Protein AF-A0A7C3YHZ4-F1 (afdb_monomer)

Structure (mmCIF, N/CA/C/O backbone):
data_AF-A0A7C3YHZ4-F1
#
_entry.id   AF-A0A7C3YHZ4-F1
#
loop_
_atom_site.group_PDB
_atom_site.id
_atom_site.type_symbol
_atom_site.label_atom_id
_atom_site.label_alt_id
_atom_site.label_comp_id
_atom_site.label_asym_id
_atom_site.label_entity_id
_atom_site.label_seq_id
_atom_site.pdbx_PDB_ins_code
_atom_site.Cartn_x
_atom_site.Cartn_y
_atom_site.Cartn_z
_atom_site.occupancy
_atom_site.B_iso_or_equiv
_atom_site.auth_seq_id
_atom_site.auth_comp_id
_atom_site.auth_asym_id
_atom_site.auth_atom_id
_atom_site.pdbx_PDB_model_num
ATOM 1 N N . MET A 1 1 ? -31.034 -7.111 38.076 1.00 88.62 1 MET A N 1
ATOM 2 C CA . MET A 1 1 ? -30.446 -5.795 38.403 1.00 88.62 1 MET A CA 1
ATOM 3 C C . MET A 1 1 ? -29.881 -5.158 37.143 1.00 88.62 1 MET A C 1
ATOM 5 O O . MET A 1 1 ? -29.410 -5.884 36.268 1.00 88.62 1 MET A O 1
ATOM 9 N N . ASP A 1 2 ? -29.900 -3.829 37.055 1.00 92.31 2 ASP A N 1
ATOM 10 C CA . ASP A 1 2 ? -29.211 -3.090 35.995 1.00 92.31 2 ASP A CA 1
ATOM 11 C C . ASP A 1 2 ? -27.701 -3.034 36.286 1.00 92.31 2 ASP A C 1
ATOM 13 O O . ASP A 1 2 ? -27.277 -2.608 37.362 1.00 92.31 2 ASP A O 1
ATOM 17 N N . LEU A 1 3 ? -26.885 -3.497 35.335 1.00 95.12 3 LEU A N 1
ATOM 18 C CA . LEU A 1 3 ? -25.426 -3.568 35.463 1.00 95.12 3 LEU A CA 1
ATOM 19 C C . LEU A 1 3 ? -24.731 -2.795 34.347 1.00 95.12 3 LEU A C 1
ATOM 21 O O . LEU A 1 3 ? -25.238 -2.689 33.231 1.00 95.12 3 LEU A O 1
ATOM 25 N N . PHE A 1 4 ? -23.534 -2.294 34.636 1.00 95.56 4 PHE A N 1
ATOM 26 C CA . PHE A 1 4 ? -22.760 -1.459 33.722 1.00 95.56 4 PHE A CA 1
ATOM 27 C C . PHE A 1 4 ? -21.397 -2.098 33.477 1.00 95.56 4 PHE A C 1
ATOM 29 O O . PHE A 1 4 ? -20.600 -2.231 34.403 1.00 95.56 4 PHE A O 1
ATOM 36 N N . LEU A 1 5 ? -21.107 -2.480 32.233 1.00 95.44 5 LEU A N 1
ATOM 37 C CA . LEU A 1 5 ? -19.844 -3.125 31.876 1.00 95.44 5 LEU A CA 1
ATOM 38 C C . LEU A 1 5 ? -18.926 -2.150 31.141 1.00 95.44 5 LEU A C 1
ATOM 40 O O . LEU A 1 5 ? -19.322 -1.512 30.163 1.00 95.44 5 LEU A O 1
ATOM 44 N N . SER A 1 6 ? -17.679 -2.060 31.603 1.00 94.06 6 SER A N 1
ATOM 45 C CA . SER A 1 6 ? -16.640 -1.237 30.985 1.00 94.06 6 SER A CA 1
ATOM 46 C C . SER A 1 6 ? -15.325 -2.000 30.856 1.00 94.06 6 SER A C 1
ATOM 48 O O . SER A 1 6 ? -15.029 -2.931 31.607 1.00 94.06 6 SER A O 1
ATOM 50 N N . ILE A 1 7 ? -14.529 -1.601 29.867 1.00 93.94 7 ILE A N 1
ATOM 51 C CA . ILE A 1 7 ? -13.228 -2.192 29.570 1.00 93.94 7 ILE A CA 1
ATOM 52 C C . ILE A 1 7 ? -12.143 -1.205 29.981 1.00 93.94 7 ILE A C 1
ATOM 54 O O . ILE A 1 7 ? -12.114 -0.046 29.557 1.00 93.94 7 ILE A O 1
ATOM 58 N N . THR A 1 8 ? -11.196 -1.686 30.772 1.00 93.69 8 THR A N 1
ATOM 59 C CA . THR A 1 8 ? -10.003 -0.948 31.177 1.00 93.69 8 THR A CA 1
ATOM 60 C C . THR A 1 8 ? -8.754 -1.614 30.598 1.00 93.69 8 THR A C 1
ATOM 62 O O . THR A 1 8 ? -8.800 -2.785 30.225 1.00 93.69 8 THR A O 1
ATOM 65 N N . PRO A 1 9 ? -7.608 -0.914 30.532 1.00 93.31 9 PRO A N 1
ATOM 66 C CA . PRO A 1 9 ? -6.377 -1.523 30.039 1.00 93.31 9 PRO A CA 1
ATOM 67 C C . PRO A 1 9 ? -5.898 -2.751 30.826 1.00 93.31 9 PRO A C 1
ATOM 69 O O . PRO A 1 9 ? -5.144 -3.543 30.283 1.00 93.31 9 PRO A O 1
ATOM 72 N N . VAL A 1 10 ? -6.323 -2.905 32.083 1.00 94.69 10 VAL A N 1
ATOM 73 C CA . VAL A 1 10 ? -5.884 -3.981 32.991 1.00 94.69 10 VAL A CA 1
ATOM 74 C C . VAL A 1 10 ? -6.938 -5.076 33.189 1.00 94.69 10 VAL A C 1
ATOM 76 O O . VAL A 1 10 ? -6.718 -6.020 33.944 1.00 94.69 10 VAL A O 1
ATOM 79 N N . GLY A 1 11 ? -8.098 -4.957 32.541 1.00 94.94 11 GLY A N 1
ATOM 80 C CA . GLY A 1 11 ? -9.198 -5.902 32.695 1.00 94.94 11 GLY A CA 1
ATOM 81 C C . GLY A 1 11 ? -10.565 -5.283 32.442 1.00 94.94 11 GLY A C 1
ATOM 82 O O . GLY A 1 11 ? -10.698 -4.123 32.050 1.00 94.94 11 GLY A O 1
ATOM 83 N N . ILE A 1 12 ? -11.599 -6.064 32.705 1.00 95.69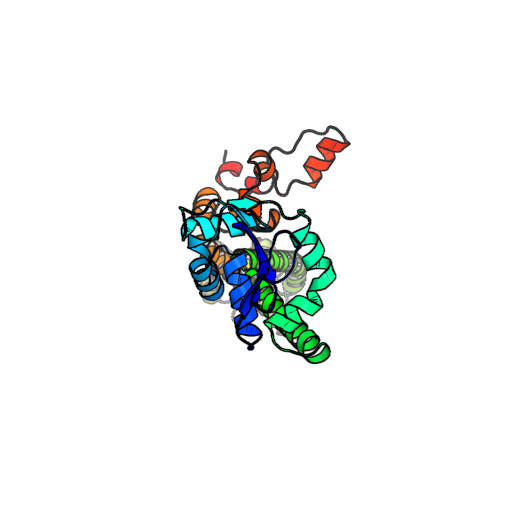 12 ILE A N 1
ATOM 84 C CA . ILE A 1 12 ? -13.002 -5.733 32.466 1.00 95.69 12 ILE A CA 1
ATOM 85 C C . ILE A 1 12 ? -13.681 -5.582 33.820 1.00 95.69 12 ILE A C 1
ATOM 87 O O . ILE A 1 12 ? -13.469 -6.408 34.706 1.00 95.69 12 ILE A O 1
ATOM 91 N N . CYS A 1 13 ? -14.487 -4.540 33.992 1.00 95.19 13 CYS A N 1
ATOM 92 C CA . CYS A 1 13 ? -15.215 -4.292 35.229 1.00 95.19 13 CYS A CA 1
ATOM 93 C C . CYS A 1 13 ? -16.726 -4.284 35.021 1.00 95.19 13 CYS A C 1
ATOM 95 O O . CYS A 1 13 ? -17.230 -3.846 33.985 1.00 95.19 13 CYS A O 1
ATOM 97 N N . MET A 1 14 ? -17.425 -4.750 36.054 1.00 95.75 14 MET A N 1
ATOM 98 C CA . MET A 1 14 ? -18.868 -4.672 36.215 1.00 95.75 14 MET A CA 1
ATOM 99 C C . MET A 1 14 ? -19.187 -3.703 37.354 1.00 95.75 14 MET A C 1
ATOM 101 O O . MET A 1 14 ? -18.655 -3.844 38.458 1.00 95.75 14 MET A O 1
ATOM 105 N N . LEU A 1 15 ? -20.045 -2.725 37.085 1.00 95.19 15 LEU A N 1
ATOM 106 C CA . LEU A 1 15 ? -20.427 -1.677 38.025 1.00 95.19 15 LEU A CA 1
ATOM 107 C C . LEU A 1 15 ? -21.926 -1.720 38.323 1.00 95.19 15 LEU A C 1
ATOM 109 O O . LEU A 1 15 ? -22.720 -2.189 37.500 1.00 95.19 15 LEU A O 1
ATOM 113 N N . ASP A 1 16 ? -22.297 -1.181 39.481 1.00 94.19 16 ASP A N 1
ATOM 114 C CA . ASP A 1 16 ? -23.688 -0.931 39.858 1.00 94.19 16 ASP A CA 1
ATOM 115 C C . ASP A 1 16 ? -24.208 0.417 39.323 1.00 94.19 16 ASP A C 1
ATOM 117 O O . ASP A 1 16 ? -23.494 1.195 38.685 1.00 94.19 16 ASP A O 1
ATOM 121 N N . GLU A 1 17 ? -25.470 0.726 39.628 1.00 93.38 17 GLU A N 1
ATOM 122 C CA . GLU A 1 17 ? -26.121 2.004 39.304 1.00 93.38 17 GLU A CA 1
ATOM 123 C C . GLU A 1 17 ? -25.467 3.233 39.966 1.00 93.38 17 GLU A C 1
ATOM 125 O O . GLU A 1 17 ? -25.755 4.366 39.580 1.00 93.38 17 GLU A O 1
ATOM 130 N N . ARG A 1 18 ? -24.585 3.044 40.956 1.00 92.19 18 ARG A N 1
ATOM 131 C CA . ARG A 1 18 ? -23.821 4.116 41.614 1.00 92.19 18 ARG A CA 1
ATOM 132 C C . ARG A 1 18 ? -22.424 4.286 41.010 1.00 92.19 18 ARG A C 1
ATOM 134 O O . ARG A 1 18 ? -21.737 5.252 41.343 1.00 92.19 18 ARG A O 1
ATOM 141 N N . GLY A 1 19 ? -22.014 3.392 40.109 1.00 90.69 19 GLY A N 1
ATOM 142 C CA . GLY A 1 19 ? -20.671 3.354 39.535 1.00 90.69 19 GLY A CA 1
ATOM 143 C C . GLY A 1 19 ? -19.622 2.735 40.459 1.00 90.69 19 GLY A C 1
ATOM 144 O O . GLY A 1 19 ? -18.429 2.965 40.250 1.00 90.69 19 GLY A O 1
ATOM 145 N N . GLU A 1 20 ? -20.043 1.979 41.473 1.00 92.75 20 GLU A N 1
ATOM 146 C CA . GLU A 1 20 ? -19.158 1.208 42.343 1.00 92.75 20 GLU A CA 1
ATOM 147 C C . GLU A 1 20 ? -18.860 -0.163 41.719 1.00 92.75 20 GLU A C 1
ATOM 149 O O . GLU A 1 20 ? -19.694 -0.754 41.030 1.00 92.75 20 GLU A O 1
ATOM 154 N N . LEU A 1 21 ? -17.640 -0.661 41.933 1.00 94.81 21 LEU A N 1
ATOM 155 C CA . LEU A 1 21 ? -17.170 -1.926 41.365 1.00 94.81 21 LEU A CA 1
ATOM 156 C C . LEU A 1 21 ? -17.817 -3.118 42.084 1.00 94.81 21 LEU A C 1
ATOM 158 O O . LEU A 1 21 ? -17.606 -3.290 43.283 1.00 94.81 21 LEU A O 1
ATOM 162 N N . ILE A 1 22 ? -18.546 -3.962 41.347 1.00 94.81 22 ILE A N 1
ATOM 163 C CA . ILE A 1 22 ? -19.178 -5.175 41.892 1.00 94.81 22 ILE A CA 1
ATOM 164 C C . ILE A 1 22 ? -18.324 -6.421 41.630 1.00 94.81 22 ILE A C 1
ATOM 166 O O . ILE A 1 22 ? -18.147 -7.257 42.511 1.00 94.81 22 ILE A O 1
ATOM 170 N N . ASP A 1 23 ? -17.817 -6.562 40.405 1.00 95.75 23 ASP A N 1
ATOM 171 C CA . ASP A 1 23 ? -17.020 -7.710 39.961 1.00 95.75 23 ASP A CA 1
ATOM 172 C C . ASP A 1 23 ? -16.078 -7.270 38.831 1.00 95.75 23 ASP A C 1
ATOM 174 O O . ASP A 1 23 ? -16.294 -6.247 38.172 1.00 95.75 23 ASP A O 1
ATOM 178 N N . PHE A 1 24 ? -15.017 -8.031 38.597 1.00 96.50 24 PHE A N 1
ATOM 179 C CA . PHE A 1 24 ? -14.069 -7.776 37.527 1.00 96.50 24 PHE A CA 1
ATOM 180 C C . PHE A 1 24 ? -13.420 -9.057 37.008 1.00 96.50 24 PHE A C 1
ATOM 182 O O . PHE A 1 24 ? -13.403 -10.107 37.647 1.00 96.50 24 PHE A O 1
ATOM 189 N N . SER A 1 25 ? -12.846 -8.953 35.817 1.00 96.19 25 SER A N 1
ATOM 190 C CA . SER A 1 25 ? -11.979 -9.970 35.241 1.00 96.19 25 SER A CA 1
ATOM 191 C C . SER A 1 25 ? -10.684 -9.301 34.812 1.00 96.19 25 SER A C 1
ATOM 193 O O . SER A 1 25 ? -10.696 -8.360 34.017 1.00 96.19 25 SER A O 1
ATOM 195 N N . ARG A 1 26 ? -9.571 -9.717 35.412 1.00 95.12 26 ARG A N 1
ATOM 196 C CA . ARG A 1 26 ? -8.252 -9.118 35.185 1.00 95.12 26 ARG A CA 1
ATOM 197 C C . ARG A 1 26 ? -7.640 -9.700 33.913 1.00 95.12 26 ARG A C 1
ATOM 199 O O . ARG A 1 26 ? -7.722 -10.904 33.692 1.00 95.12 26 ARG A O 1
ATOM 206 N N . PHE A 1 27 ? -6.999 -8.855 33.114 1.00 95.50 27 PHE A N 1
ATOM 207 C CA . PHE A 1 27 ? -6.157 -9.321 32.013 1.00 95.50 27 PHE A CA 1
ATOM 208 C C . PHE A 1 27 ? -4.820 -9.882 32.521 1.00 95.50 27 PHE A C 1
ATOM 210 O O . PHE A 1 27 ? -4.452 -9.650 33.675 1.00 95.50 27 PHE A O 1
ATOM 217 N N . PRO A 1 28 ? -4.076 -10.618 31.676 1.00 93.69 28 PRO A N 1
ATOM 218 C CA . PRO A 1 28 ? -2.725 -11.049 32.009 1.00 93.69 28 PRO A CA 1
ATOM 219 C C . PRO A 1 28 ? -1.825 -9.876 32.416 1.00 93.69 28 PRO A C 1
ATOM 221 O O . PRO A 1 28 ? -1.968 -8.763 31.914 1.00 93.69 28 PRO A O 1
ATOM 224 N N . ASP A 1 29 ? -0.874 -10.143 33.312 1.00 89.00 29 ASP A N 1
ATOM 225 C CA . ASP A 1 29 ? 0.097 -9.134 33.758 1.00 89.00 29 ASP A CA 1
ATOM 226 C C . ASP A 1 29 ? 1.153 -8.808 32.713 1.00 89.00 29 ASP A C 1
ATOM 228 O O . ASP A 1 29 ? 1.770 -7.744 32.781 1.00 89.00 29 ASP A O 1
ATOM 232 N N . ASP A 1 30 ? 1.350 -9.711 31.753 1.00 95.19 30 ASP A N 1
ATOM 233 C CA . ASP A 1 30 ? 2.185 -9.442 30.599 1.00 95.19 30 ASP A CA 1
ATOM 234 C C . ASP A 1 30 ? 1.558 -8.317 29.744 1.00 95.19 30 ASP A C 1
ATOM 236 O O . ASP A 1 30 ? 0.415 -8.450 29.283 1.00 95.19 30 ASP A O 1
ATOM 240 N N . PRO A 1 31 ? 2.276 -7.199 29.513 1.00 94.62 31 PRO A N 1
ATOM 241 C CA . PRO A 1 31 ? 1.731 -6.061 28.782 1.00 94.62 31 PRO A CA 1
ATOM 242 C C . PRO A 1 31 ? 1.344 -6.372 27.333 1.00 94.62 31 PRO A C 1
ATOM 244 O O . PRO A 1 31 ? 0.435 -5.735 26.793 1.00 94.62 31 PRO A O 1
ATOM 247 N N . GLU A 1 32 ? 2.036 -7.316 26.689 1.00 95.38 32 GLU A N 1
ATOM 248 C CA . GLU A 1 32 ? 1.767 -7.692 25.305 1.00 95.38 32 GLU A CA 1
ATOM 249 C C . GLU A 1 32 ? 0.456 -8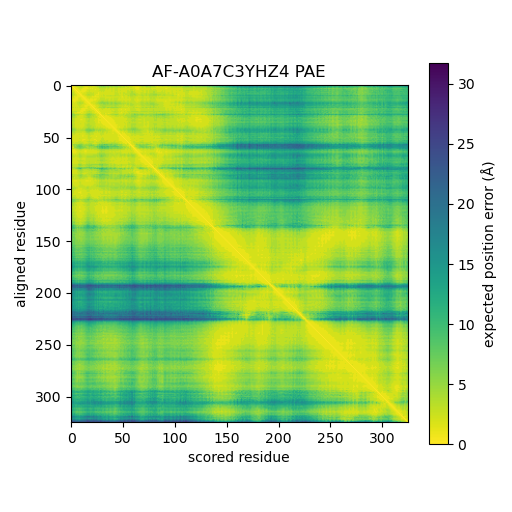.473 25.216 1.00 95.38 32 GLU A C 1
ATOM 251 O O . GLU A 1 32 ? -0.391 -8.178 24.370 1.00 95.38 32 GLU A O 1
ATOM 256 N N . ASP A 1 33 ? 0.244 -9.415 26.130 1.00 95.69 33 ASP A N 1
ATOM 257 C CA . ASP A 1 33 ? -0.984 -10.199 26.181 1.00 95.69 33 ASP A CA 1
ATOM 258 C C . ASP A 1 33 ? -2.195 -9.359 26.608 1.00 95.69 33 ASP A C 1
ATOM 260 O O . ASP A 1 33 ? -3.254 -9.453 25.979 1.00 95.69 33 ASP A O 1
ATOM 264 N N . ALA A 1 34 ? -2.046 -8.447 27.574 1.00 95.25 34 ALA A N 1
ATOM 265 C CA . ALA A 1 34 ? -3.097 -7.478 27.902 1.00 95.25 34 ALA A CA 1
ATOM 266 C C . ALA A 1 34 ? -3.449 -6.575 26.704 1.00 95.25 34 ALA A C 1
ATOM 268 O O . ALA A 1 34 ? -4.627 -6.335 26.412 1.00 95.25 34 ALA A O 1
ATOM 269 N N . ALA A 1 35 ? -2.445 -6.110 25.951 1.00 95.44 35 ALA A N 1
ATOM 270 C CA . ALA A 1 35 ? -2.666 -5.344 24.728 1.00 95.44 35 ALA A CA 1
ATOM 271 C C . ALA A 1 35 ? -3.386 -6.169 23.646 1.00 95.44 35 ALA A C 1
ATOM 273 O O . ALA A 1 35 ? -4.278 -5.635 22.979 1.00 95.44 35 ALA A O 1
ATOM 274 N N . LYS A 1 36 ? -3.071 -7.466 23.504 1.00 95.25 36 LYS A N 1
ATOM 275 C CA . LYS A 1 36 ? -3.797 -8.382 22.606 1.00 95.25 36 LYS A CA 1
ATOM 276 C C . LYS A 1 36 ? -5.266 -8.499 22.998 1.00 95.25 36 LYS A C 1
ATOM 278 O O . LYS A 1 36 ? -6.115 -8.349 22.125 1.00 95.25 36 LYS A O 1
ATOM 283 N N . ARG A 1 37 ? -5.586 -8.670 24.287 1.00 94.88 37 ARG A N 1
ATOM 284 C CA . ARG A 1 37 ? -6.982 -8.714 24.771 1.00 94.88 37 ARG A CA 1
ATOM 285 C C . ARG A 1 37 ? -7.748 -7.444 24.415 1.00 94.88 37 ARG A C 1
ATOM 287 O O . ARG A 1 37 ? -8.824 -7.514 23.824 1.00 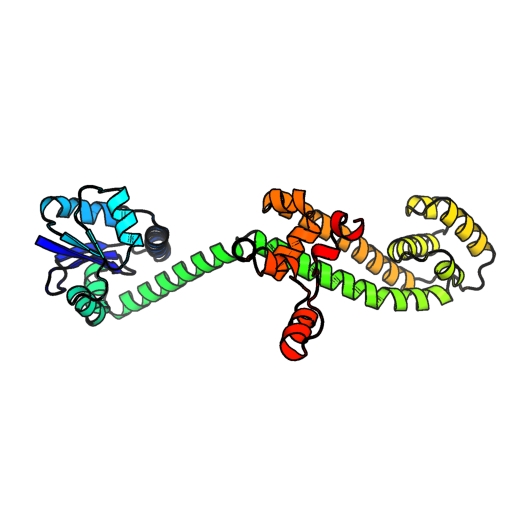94.88 37 ARG A O 1
ATOM 294 N N . LEU A 1 38 ? -7.162 -6.277 24.682 1.00 92.50 38 LEU A N 1
ATOM 295 C CA . LEU A 1 38 ? -7.748 -4.991 24.292 1.00 92.50 38 LEU A CA 1
ATOM 296 C C . LEU A 1 38 ? -7.951 -4.877 22.779 1.00 92.50 38 LEU A C 1
ATOM 298 O O . LEU A 1 38 ? -8.967 -4.345 22.329 1.00 92.50 38 LEU A O 1
ATOM 302 N N . HIS A 1 39 ? -6.982 -5.340 21.988 1.00 92.00 39 HIS A N 1
ATOM 303 C CA . HIS A 1 39 ? -7.067 -5.303 20.535 1.00 92.00 39 HIS A CA 1
ATOM 304 C C . HIS A 1 39 ? -8.173 -6.213 19.994 1.00 92.00 39 HIS A C 1
ATOM 306 O O . HIS A 1 39 ? -8.942 -5.761 19.146 1.00 92.00 39 HIS A O 1
ATOM 312 N N . SER A 1 40 ? -8.285 -7.442 20.505 1.00 92.44 40 SER A N 1
ATOM 313 C CA . SER A 1 40 ? -9.329 -8.403 20.135 1.00 92.44 40 SER A CA 1
ATOM 314 C C . SER A 1 40 ? -10.718 -7.841 20.415 1.00 92.44 40 SER A C 1
ATOM 316 O O . SER A 1 40 ? -11.530 -7.748 19.495 1.00 92.44 40 SER A O 1
ATOM 318 N N . ILE A 1 41 ? -10.959 -7.310 21.621 1.00 90.88 41 ILE A N 1
ATOM 319 C CA . ILE A 1 41 ? -12.270 -6.726 21.946 1.00 90.88 41 ILE A CA 1
ATOM 320 C C . ILE A 1 41 ? -12.599 -5.544 21.022 1.00 90.88 41 ILE A C 1
ATOM 322 O O . ILE A 1 41 ? -13.714 -5.431 20.514 1.00 90.88 41 ILE A O 1
ATOM 326 N N . ARG A 1 42 ? -11.623 -4.668 20.742 1.00 87.56 42 ARG A N 1
ATOM 327 C CA . ARG A 1 42 ? -11.811 -3.545 19.804 1.00 87.56 42 ARG A CA 1
ATOM 328 C C . ARG A 1 42 ? -12.035 -3.989 18.359 1.00 87.56 42 ARG A C 1
ATOM 330 O O . ARG A 1 42 ? -12.613 -3.223 17.593 1.00 87.56 42 ARG A O 1
ATOM 337 N N . SER A 1 43 ? -11.556 -5.173 17.994 1.00 86.81 43 SER A N 1
ATOM 338 C CA . SER A 1 43 ? -11.711 -5.755 16.659 1.00 86.81 43 SER A CA 1
ATOM 339 C C . SER A 1 43 ? -13.006 -6.556 16.510 1.00 86.81 43 SER A C 1
ATOM 341 O O . SER A 1 43 ? -13.278 -7.048 15.421 1.00 86.81 43 SER A O 1
ATOM 343 N N . GLY A 1 44 ? -13.824 -6.640 17.565 1.00 88.31 44 GLY A N 1
ATOM 344 C CA . GLY A 1 44 ? -15.096 -7.357 17.541 1.00 88.31 44 GLY A CA 1
ATOM 345 C C . GLY A 1 44 ? -14.998 -8.824 17.969 1.00 88.31 44 GLY A C 1
ATOM 346 O O . GLY A 1 44 ? -15.904 -9.597 17.678 1.00 88.31 44 GLY A O 1
ATOM 347 N N . GLU A 1 45 ? -13.922 -9.222 18.647 1.00 91.31 45 GLU A N 1
ATOM 348 C CA . GLU A 1 45 ? -13.735 -10.585 19.149 1.00 91.31 45 GLU A CA 1
ATOM 349 C C . GLU A 1 45 ? -14.040 -10.658 20.649 1.00 91.31 45 GLU A C 1
ATOM 351 O O . GLU A 1 45 ? -13.668 -9.769 21.421 1.00 91.31 45 GLU A O 1
ATOM 356 N N . ILE A 1 46 ? -14.695 -11.738 21.082 1.00 92.81 46 ILE A N 1
ATOM 357 C CA . ILE A 1 46 ? -14.889 -12.010 22.507 1.00 92.81 46 ILE A CA 1
ATOM 358 C C . ILE A 1 46 ? -13.612 -12.619 23.097 1.00 92.81 46 ILE A C 1
ATOM 360 O O . ILE A 1 46 ? -13.001 -13.504 22.502 1.00 92.81 46 ILE A O 1
ATOM 364 N N . VAL A 1 47 ? -13.213 -12.145 24.275 1.00 95.25 47 VAL A N 1
ATOM 365 C CA . VAL A 1 47 ? -12.099 -12.719 25.046 1.00 95.25 47 VAL A CA 1
ATOM 366 C C . VAL A 1 47 ? -12.634 -13.525 26.225 1.00 95.25 47 VAL A C 1
ATOM 368 O O . VAL A 1 47 ? -13.735 -13.250 26.712 1.00 95.25 47 VAL A O 1
ATOM 371 N N . ASP A 1 48 ? -11.859 -14.496 26.703 1.00 94.75 48 ASP A N 1
ATOM 372 C CA . ASP A 1 48 ? -12.277 -15.397 27.785 1.00 94.75 48 ASP A CA 1
ATOM 373 C C . ASP A 1 48 ? -12.639 -14.621 29.056 1.00 94.75 48 ASP A C 1
ATOM 375 O O . ASP A 1 48 ? -13.674 -14.869 29.665 1.00 94.75 48 ASP A O 1
ATOM 379 N N . GLU A 1 49 ? -11.883 -13.570 29.381 1.00 95.31 49 GLU A N 1
ATOM 380 C CA . GLU A 1 49 ? -12.134 -12.720 30.542 1.00 95.31 49 GLU A CA 1
ATOM 381 C C . GLU A 1 49 ? -13.510 -12.029 30.477 1.00 95.31 49 GLU A C 1
ATOM 383 O O . GLU A 1 49 ? -14.150 -11.833 31.513 1.00 95.31 49 GLU A O 1
ATOM 388 N N . LEU A 1 50 ? -13.973 -11.675 29.268 1.00 94.56 50 LEU A N 1
ATOM 389 C CA . LEU A 1 50 ? -15.290 -11.076 29.025 1.00 94.56 50 LEU A CA 1
ATOM 390 C C . LEU A 1 50 ? -16.390 -12.133 29.126 1.00 94.56 50 LEU A C 1
ATOM 392 O O . LEU A 1 50 ? -17.415 -11.896 29.768 1.00 94.56 50 LEU A O 1
ATOM 396 N N . ARG A 1 51 ? -16.163 -13.299 28.510 1.00 94.75 51 ARG A N 1
ATOM 397 C CA . ARG A 1 51 ? -17.093 -14.433 28.536 1.00 94.75 51 ARG A CA 1
ATOM 398 C C . ARG A 1 51 ? -17.345 -14.895 29.968 1.00 94.75 51 ARG A C 1
ATOM 400 O O . ARG A 1 51 ? -18.502 -15.056 30.363 1.00 94.75 51 ARG A O 1
ATOM 407 N N . ASP A 1 52 ? -16.284 -15.055 30.748 1.00 94.31 52 ASP A N 1
ATOM 408 C CA . ASP A 1 52 ? -16.349 -15.524 32.128 1.00 94.31 52 ASP A CA 1
ATOM 409 C C . ASP A 1 52 ? -17.096 -14.528 33.014 1.00 94.31 52 ASP A C 1
ATOM 411 O O . ASP A 1 52 ? -17.992 -14.920 33.763 1.00 94.31 52 ASP A O 1
ATOM 415 N N . LEU A 1 53 ? -16.786 -13.231 32.895 1.00 94.94 53 LEU A N 1
ATOM 416 C CA . LEU A 1 53 ? -17.448 -12.187 33.677 1.00 94.94 53 LEU A CA 1
ATOM 417 C C . LEU A 1 53 ? -18.955 -12.139 33.396 1.00 94.94 53 LEU A C 1
ATOM 419 O O . LEU A 1 53 ? -19.752 -12.102 34.329 1.00 94.94 53 LEU A O 1
ATOM 423 N N . ILE A 1 54 ? -19.365 -12.184 32.127 1.00 93.12 54 ILE A N 1
ATOM 424 C CA . ILE A 1 54 ? -20.789 -12.170 31.767 1.00 93.12 54 ILE A CA 1
ATOM 425 C C . ILE A 1 54 ? -21.481 -13.451 32.243 1.00 93.12 54 ILE A C 1
ATOM 427 O O . ILE A 1 54 ? -22.575 -13.387 32.803 1.00 93.12 54 ILE A O 1
ATOM 431 N N . SER A 1 55 ? -20.833 -14.609 32.095 1.00 92.62 55 SER A N 1
ATOM 432 C CA . SER A 1 55 ? -21.394 -15.902 32.508 1.00 92.62 55 SER A CA 1
ATOM 433 C C . SER A 1 55 ? -21.684 -15.966 34.011 1.00 92.62 55 SER A C 1
ATOM 435 O O . SER A 1 55 ? -22.693 -16.551 34.408 1.00 92.62 55 SER A O 1
ATOM 437 N N . ARG A 1 56 ? -20.864 -15.313 34.853 1.00 93.88 56 ARG A N 1
ATOM 438 C CA . ARG A 1 56 ? -21.113 -15.199 36.304 1.00 93.88 56 ARG A CA 1
ATOM 439 C C . ARG A 1 56 ? -22.391 -14.422 36.639 1.00 93.88 56 ARG A C 1
ATOM 441 O O . ARG A 1 56 ? -23.028 -14.711 37.650 1.00 93.88 56 ARG A O 1
ATOM 448 N N . TRP A 1 57 ? -22.786 -13.474 35.789 1.00 91.75 57 TRP A N 1
ATOM 449 C CA . TRP A 1 57 ? -23.888 -12.542 36.053 1.00 91.75 57 TRP A CA 1
ATOM 450 C C . TRP A 1 57 ? -25.127 -12.758 35.186 1.00 91.75 57 TRP A C 1
ATOM 452 O O . TRP A 1 57 ? -26.151 -12.133 35.443 1.00 91.75 57 TRP A O 1
ATOM 462 N N . ILE A 1 58 ? -25.086 -13.671 34.214 1.00 87.94 58 ILE A N 1
ATOM 463 C CA . ILE A 1 58 ? -26.128 -13.826 33.188 1.00 87.94 58 ILE A CA 1
ATOM 464 C C . ILE A 1 58 ? -27.549 -14.007 33.745 1.00 87.94 58 ILE A C 1
ATOM 466 O O . ILE A 1 58 ? -28.508 -13.553 33.134 1.00 87.94 58 ILE A O 1
ATOM 470 N N . LYS A 1 59 ? -27.696 -14.634 34.922 1.00 86.44 59 LYS A N 1
ATOM 471 C CA . LYS A 1 59 ? -28.997 -14.861 35.582 1.00 86.44 59 LYS A CA 1
ATOM 472 C C . LYS A 1 59 ? -29.501 -13.668 36.401 1.00 86.44 59 LYS A C 1
ATOM 474 O O . LYS A 1 59 ? -30.666 -13.649 36.775 1.00 86.44 59 LYS A O 1
ATOM 479 N N . ASN A 1 60 ? -28.625 -12.712 36.700 1.00 86.75 60 ASN A N 1
ATOM 480 C CA . ASN A 1 60 ? -28.880 -11.593 37.609 1.00 86.75 60 ASN A CA 1
ATOM 481 C C . ASN A 1 60 ? -28.978 -10.241 36.873 1.00 86.75 60 ASN A C 1
ATOM 483 O O . ASN A 1 60 ? -29.211 -9.210 37.511 1.00 86.75 60 ASN A O 1
ATOM 487 N N . ILE A 1 61 ? -28.783 -10.237 35.550 1.00 88.25 61 ILE A N 1
ATOM 488 C CA . ILE A 1 61 ? -28.842 -9.051 34.689 1.00 88.25 61 ILE A CA 1
ATOM 489 C C . ILE A 1 61 ? -30.281 -8.840 34.211 1.00 88.25 61 ILE A C 1
ATOM 491 O O . ILE A 1 61 ? -30.819 -9.684 33.499 1.00 88.25 61 ILE A O 1
ATOM 495 N N . ASP A 1 62 ? -30.862 -7.682 34.535 1.00 90.25 62 ASP A N 1
ATOM 496 C CA . ASP A 1 62 ? -32.117 -7.226 33.911 1.00 90.25 62 ASP A CA 1
ATOM 497 C C . ASP A 1 62 ? -31.806 -6.428 32.639 1.00 90.25 62 ASP A C 1
ATOM 499 O O . ASP A 1 62 ? -32.352 -6.698 31.568 1.00 90.25 62 ASP A O 1
ATOM 503 N N . THR A 1 63 ? -30.880 -5.469 32.745 1.00 93.56 63 THR A N 1
ATOM 504 C CA . THR A 1 63 ? -30.326 -4.713 31.617 1.00 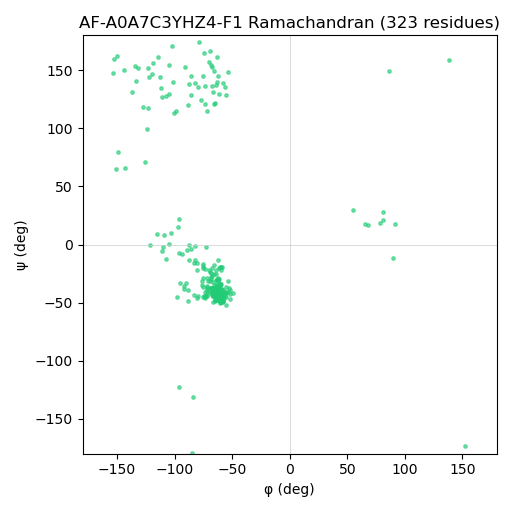93.56 63 THR A CA 1
ATOM 505 C C . THR A 1 63 ? -28.817 -4.564 31.780 1.00 93.56 63 THR A C 1
ATOM 507 O O . THR A 1 63 ? -28.341 -4.141 32.833 1.00 93.56 63 THR A O 1
ATOM 510 N N . LEU A 1 64 ? -28.055 -4.864 30.727 1.00 95.62 64 LEU A N 1
ATOM 511 C CA . LEU A 1 64 ? -26.616 -4.609 30.665 1.00 95.62 64 LEU A CA 1
ATOM 512 C C . LEU A 1 64 ? -26.334 -3.340 29.855 1.00 95.62 64 LEU A C 1
ATOM 514 O O . LEU A 1 64 ? -26.544 -3.299 28.638 1.00 95.62 64 LEU A O 1
ATOM 518 N N . TYR A 1 65 ? -25.836 -2.305 30.520 1.00 96.31 65 TYR A N 1
ATOM 519 C CA . TYR A 1 65 ? -25.417 -1.065 29.881 1.00 96.31 65 TYR A CA 1
ATOM 520 C C . TYR A 1 65 ? -23.962 -1.152 29.428 1.00 96.31 65 TYR A C 1
ATOM 522 O O . TYR A 1 65 ? -23.099 -1.658 30.147 1.00 96.31 65 TYR A O 1
ATOM 530 N N . LEU A 1 66 ? -23.693 -0.630 28.232 1.00 95.12 66 LEU A N 1
ATOM 531 C CA . LEU A 1 66 ? -22.403 -0.715 27.549 1.00 95.12 66 LEU A CA 1
ATOM 532 C C . LEU A 1 66 ? -21.960 0.653 27.018 1.00 95.12 66 LEU A C 1
ATOM 534 O O . LEU A 1 66 ? -22.784 1.501 26.661 1.00 95.12 66 LEU A O 1
ATOM 538 N N . GLU A 1 67 ? -20.645 0.850 26.905 1.00 91.62 67 GLU A N 1
ATOM 539 C CA . GLU A 1 67 ? -20.064 2.101 26.396 1.00 91.62 67 GLU A CA 1
ATOM 540 C C . GLU A 1 67 ? -20.069 2.217 24.859 1.00 91.62 67 GLU A C 1
ATOM 542 O O . GLU A 1 67 ? -19.989 3.323 24.329 1.00 91.62 67 GLU A O 1
ATOM 547 N N . SER A 1 68 ? -20.151 1.111 24.111 1.00 92.19 68 SER A N 1
ATOM 548 C CA . SER A 1 68 ? -20.077 1.148 22.642 1.00 92.19 68 SER A CA 1
ATOM 549 C C . SER A 1 68 ? -20.988 0.127 21.968 1.00 92.19 68 SER A C 1
ATOM 551 O O . SER A 1 68 ? -21.229 -0.955 22.506 1.00 92.19 68 SER A O 1
ATOM 553 N N . SER A 1 69 ? -21.454 0.456 20.758 1.00 91.19 69 SER A N 1
ATOM 554 C CA . SER A 1 69 ? -22.223 -0.473 19.921 1.00 91.19 69 SER A CA 1
ATOM 555 C C . SER A 1 69 ? -21.402 -1.693 19.523 1.00 91.19 69 SER A C 1
ATOM 557 O O . SER A 1 69 ? -21.919 -2.797 19.566 1.00 91.19 69 SER A O 1
ATOM 559 N N . SER A 1 70 ? -20.109 -1.521 19.233 1.00 89.94 70 SER A N 1
ATOM 560 C CA . SER A 1 70 ? -19.231 -2.643 18.889 1.00 89.94 70 SER A CA 1
ATOM 561 C C . SER A 1 70 ? -19.186 -3.680 20.009 1.00 89.94 70 SER A C 1
ATOM 563 O O . SER A 1 70 ? -19.381 -4.857 19.750 1.00 89.94 70 SER A O 1
ATOM 565 N N . LEU A 1 71 ? -19.022 -3.249 21.265 1.00 91.38 71 LEU A N 1
ATOM 566 C CA . LEU A 1 71 ? -19.030 -4.160 22.411 1.00 91.38 71 LEU A CA 1
ATOM 567 C C . LEU A 1 71 ? -20.380 -4.866 22.587 1.00 91.38 71 LEU A C 1
ATOM 569 O O . LEU A 1 71 ? -20.417 -6.046 22.922 1.00 91.38 71 LEU A O 1
ATOM 573 N N . ARG A 1 72 ? -21.486 -4.157 22.336 1.00 92.94 72 ARG A N 1
ATOM 574 C CA . ARG A 1 72 ? -22.823 -4.760 22.335 1.00 92.94 72 ARG A CA 1
ATOM 575 C C . ARG A 1 72 ? -22.918 -5.878 21.307 1.00 92.94 72 ARG A C 1
ATOM 577 O O . ARG A 1 72 ? -23.406 -6.951 21.637 1.00 92.94 72 ARG A O 1
ATOM 584 N N . ASP A 1 73 ? -22.451 -5.627 20.091 1.00 91.50 73 ASP A N 1
ATOM 585 C CA . ASP A 1 73 ? -22.556 -6.583 18.994 1.00 91.50 73 ASP A CA 1
ATOM 586 C C . ASP A 1 73 ? -21.703 -7.840 19.272 1.00 91.50 73 ASP A C 1
ATOM 588 O O . ASP A 1 73 ? -22.176 -8.951 19.044 1.00 91.50 73 ASP A O 1
ATOM 592 N N . VAL A 1 74 ? -20.515 -7.688 19.881 1.00 91.56 74 VAL A N 1
ATOM 593 C CA . VAL A 1 74 ? -19.695 -8.816 20.383 1.00 91.56 74 VAL A CA 1
ATOM 594 C C . VAL A 1 74 ? -20.461 -9.642 21.415 1.00 91.56 74 VAL A C 1
ATOM 596 O O . VAL A 1 74 ? -20.517 -10.866 21.319 1.00 91.56 74 VAL A O 1
ATOM 599 N N . ILE A 1 75 ? -21.059 -8.981 22.409 1.00 92.31 75 ILE A N 1
ATOM 600 C CA . ILE A 1 75 ? -21.765 -9.662 23.500 1.00 92.31 75 ILE A CA 1
ATOM 601 C C . ILE A 1 75 ? -23.009 -10.381 22.981 1.00 92.31 75 ILE A C 1
ATOM 603 O O . ILE A 1 75 ? -23.232 -11.525 23.354 1.00 92.31 75 ILE A O 1
ATOM 607 N N . LEU A 1 76 ? -23.803 -9.746 22.115 1.00 92.00 76 LEU A N 1
ATOM 608 C CA . LEU A 1 76 ? -25.007 -10.355 21.541 1.00 92.00 76 LEU A CA 1
ATOM 609 C C . LEU A 1 76 ? -24.690 -11.515 20.592 1.00 92.00 76 LEU A C 1
ATOM 611 O O . LEU A 1 76 ? -25.521 -12.410 20.451 1.00 92.00 76 LEU A O 1
ATOM 615 N N . GLY A 1 77 ? -23.509 -11.515 19.965 1.00 89.75 77 GLY A N 1
ATOM 616 C CA . GLY A 1 77 ? -23.038 -12.636 19.153 1.00 89.75 77 GLY A CA 1
ATOM 617 C C . GLY A 1 77 ? -22.885 -13.929 19.959 1.00 89.75 77 GLY A C 1
ATOM 618 O O . GLY A 1 77 ? -23.289 -14.987 19.487 1.00 89.75 77 GLY A O 1
ATOM 619 N N . GLU A 1 78 ? -22.365 -13.839 21.186 1.00 90.38 78 GLU A N 1
ATOM 620 C CA . GLU A 1 78 ? -22.172 -15.000 22.071 1.00 90.38 78 GLU A CA 1
ATOM 621 C C . GLU A 1 78 ? -23.385 -15.250 22.990 1.00 90.38 78 GLU A C 1
ATOM 623 O O . GLU A 1 78 ? -23.756 -16.388 23.277 1.00 90.38 78 GLU A O 1
ATOM 628 N N . PHE A 1 79 ? -24.031 -14.177 23.451 1.00 91.19 79 PHE A N 1
ATOM 629 C CA . PHE A 1 79 ? -25.119 -14.195 24.428 1.00 91.19 79 PHE A CA 1
ATOM 630 C C . PHE A 1 79 ? -26.367 -13.463 23.895 1.00 91.19 79 PHE A C 1
ATOM 632 O O . PHE A 1 79 ? -26.731 -12.393 24.395 1.00 91.19 79 PHE A O 1
ATOM 639 N N . PRO A 1 80 ? -27.086 -14.038 22.914 1.00 87.00 80 PRO A N 1
ATOM 640 C CA . PRO A 1 80 ? -28.203 -13.368 22.237 1.00 87.00 80 PRO A CA 1
ATOM 641 C C . PRO A 1 80 ? -29.418 -13.092 23.139 1.00 87.00 80 PRO A C 1
ATOM 643 O O . PRO A 1 80 ? -30.271 -12.281 22.792 1.00 87.00 80 PRO A O 1
ATOM 646 N N . GLY A 1 81 ? -29.517 -13.762 24.293 1.00 85.44 81 GLY A N 1
ATOM 647 C CA . GLY A 1 81 ? -30.628 -13.612 25.239 1.00 85.44 81 GLY A CA 1
ATOM 648 C C . GLY A 1 81 ? -30.486 -12.461 26.241 1.00 85.44 81 GLY A C 1
ATOM 649 O O . GLY A 1 81 ? -31.397 -12.253 27.038 1.00 85.44 81 GLY A O 1
ATOM 650 N N . ILE A 1 82 ? -29.363 -11.733 26.242 1.00 91.12 82 ILE A N 1
ATOM 651 C CA . ILE A 1 82 ? -29.126 -10.646 27.201 1.00 91.12 82 ILE A CA 1
ATOM 652 C C . ILE A 1 82 ? -29.743 -9.345 26.684 1.00 91.12 82 ILE A C 1
ATOM 654 O O . ILE A 1 82 ? -29.456 -8.888 25.577 1.00 91.12 82 ILE A O 1
ATOM 658 N N . ASN A 1 83 ? -30.547 -8.696 27.525 1.00 92.75 83 ASN A N 1
ATOM 659 C CA . ASN A 1 83 ? -31.032 -7.347 27.264 1.00 92.75 83 ASN A CA 1
ATOM 660 C C . ASN A 1 83 ? -29.883 -6.340 27.437 1.00 92.75 83 ASN A C 1
ATOM 662 O O . ASN A 1 83 ? -29.357 -6.165 28.537 1.00 92.75 83 ASN A O 1
ATOM 666 N N . THR A 1 84 ? -29.487 -5.678 26.349 1.00 93.94 84 THR A N 1
ATOM 667 C CA . THR A 1 84 ? -28.346 -4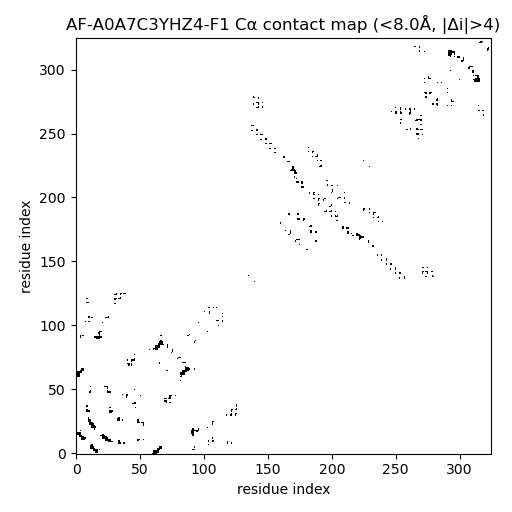.753 26.320 1.00 93.94 84 THR A CA 1
ATOM 668 C C . THR A 1 84 ? -28.767 -3.356 25.862 1.00 93.94 84 THR A C 1
ATOM 670 O O . THR A 1 84 ? -29.606 -3.199 24.972 1.00 93.94 84 THR A O 1
ATOM 673 N N . LYS A 1 85 ? -28.161 -2.312 26.437 1.00 95.00 85 LYS A N 1
ATOM 674 C CA . LYS A 1 85 ? -28.342 -0.913 26.011 1.00 95.00 85 LYS A CA 1
ATOM 675 C C . LYS A 1 85 ? -26.995 -0.207 25.902 1.00 95.00 85 LYS A C 1
ATOM 677 O O . LYS A 1 85 ? -26.116 -0.391 26.735 1.00 95.00 85 LYS A O 1
ATOM 682 N N . VAL A 1 86 ? -26.830 0.637 24.887 1.00 95.06 86 VAL A N 1
ATOM 683 C CA . VAL A 1 86 ? -25.607 1.437 24.708 1.00 95.06 86 VAL A CA 1
ATOM 684 C C . VAL A 1 86 ? -25.862 2.836 25.249 1.00 95.06 86 VAL A C 1
ATOM 686 O O . VAL A 1 86 ? -26.707 3.555 24.719 1.00 95.06 86 VAL A O 1
ATOM 689 N N . ALA A 1 87 ? -25.152 3.213 26.310 1.00 93.69 87 ALA A N 1
ATOM 690 C CA . ALA A 1 87 ? -25.361 4.484 26.999 1.00 93.69 87 ALA A CA 1
ATOM 691 C C . ALA A 1 87 ? -24.063 5.004 27.664 1.00 93.69 87 ALA A C 1
ATOM 693 O O . ALA A 1 87 ? -23.997 5.124 28.887 1.00 93.69 87 ALA A O 1
ATOM 694 N N . PRO A 1 88 ? -23.017 5.356 26.884 1.00 89.88 88 PRO A N 1
ATOM 695 C CA . PRO A 1 88 ? -21.673 5.687 27.397 1.00 89.88 88 PRO A CA 1
ATOM 696 C C . PRO A 1 88 ? -21.601 6.869 28.376 1.00 89.88 88 PRO A C 1
ATOM 698 O O . PRO A 1 88 ? -20.617 7.027 29.109 1.00 89.88 88 PRO A O 1
ATOM 701 N N . ASN A 1 89 ? -22.623 7.724 28.372 1.00 91.81 89 ASN A N 1
ATOM 702 C CA . ASN A 1 89 ? -22.678 8.954 29.159 1.00 91.81 89 ASN A CA 1
ATOM 703 C C . ASN A 1 89 ? -23.573 8.848 30.402 1.00 91.81 89 ASN A C 1
ATOM 705 O O . ASN A 1 89 ? -23.836 9.872 31.023 1.00 91.81 89 ASN A O 1
ATOM 709 N N . MET A 1 90 ? -24.034 7.648 30.771 1.00 94.06 90 MET A N 1
ATOM 710 C CA . MET A 1 90 ? -24.742 7.451 32.040 1.00 94.06 90 MET A CA 1
ATOM 711 C C . MET A 1 90 ? -23.819 7.647 33.247 1.00 94.06 90 MET A C 1
ATOM 713 O O . MET A 1 90 ? -22.608 7.415 33.164 1.00 94.06 90 MET A O 1
ATOM 717 N N . ASP A 1 91 ? -24.413 8.044 34.374 1.00 94.19 91 ASP A N 1
ATOM 718 C CA . ASP A 1 91 ? -23.696 8.410 35.598 1.00 94.19 91 ASP A CA 1
ATOM 719 C C . ASP A 1 91 ? -22.686 7.348 36.077 1.00 94.19 91 ASP A C 1
ATOM 721 O O . ASP A 1 91 ? -21.548 7.738 36.351 1.00 94.19 91 ASP A O 1
ATOM 725 N N . PRO A 1 92 ? -22.974 6.026 36.077 1.00 93.69 92 PRO A N 1
ATOM 726 C CA . PRO A 1 92 ? -21.990 5.007 36.467 1.00 93.69 92 PRO A CA 1
ATOM 727 C C . PRO A 1 92 ? -20.690 5.044 35.655 1.00 93.69 92 PRO A C 1
ATOM 729 O O . PRO A 1 92 ? -19.594 4.973 36.214 1.00 93.69 92 PRO A O 1
ATOM 732 N N . PHE A 1 93 ? -20.779 5.252 34.338 1.00 94.69 93 PHE A N 1
ATOM 733 C CA . PHE A 1 93 ? -19.597 5.389 33.483 1.00 94.69 93 PHE A CA 1
ATOM 734 C C . PHE A 1 93 ? -18.863 6.716 33.718 1.00 94.69 93 PHE A C 1
ATOM 736 O O . PHE A 1 93 ? -17.637 6.788 33.603 1.00 94.69 93 PHE A O 1
ATOM 743 N N . VAL A 1 94 ? -19.584 7.784 34.075 1.00 93.38 94 VAL A N 1
ATOM 744 C CA . VAL A 1 94 ? -18.972 9.064 34.469 1.00 93.38 94 VAL A CA 1
ATOM 745 C C . VAL A 1 94 ? -18.202 8.909 35.784 1.00 93.38 94 VAL A C 1
ATOM 747 O O . VAL A 1 94 ? -17.071 9.395 35.885 1.00 93.38 94 VAL A O 1
ATOM 750 N N . VAL A 1 95 ? -18.769 8.204 36.766 1.00 93.19 95 VAL A N 1
ATOM 751 C CA . VAL A 1 95 ? -18.123 7.896 38.051 1.00 93.19 95 VAL A CA 1
ATOM 752 C C . VAL A 1 95 ? -16.871 7.050 37.835 1.00 93.19 95 VAL A C 1
ATOM 754 O O . VAL A 1 95 ? -15.798 7.433 38.311 1.00 93.19 95 VAL A O 1
ATOM 757 N N . LEU A 1 96 ? -16.958 5.989 37.025 1.00 92.12 96 LEU A N 1
ATOM 758 C CA . LEU A 1 96 ? -15.806 5.180 36.622 1.00 92.12 96 LEU A CA 1
ATOM 759 C C . LEU A 1 96 ? -14.679 6.046 36.054 1.00 92.12 96 LEU A C 1
ATOM 761 O O . LEU A 1 96 ? -13.527 5.894 36.447 1.00 92.12 96 LEU A O 1
ATOM 765 N N . ARG A 1 97 ? -14.982 6.983 35.146 1.00 91.81 97 ARG A N 1
ATOM 766 C CA . ARG A 1 97 ? -13.961 7.862 34.551 1.00 91.81 97 ARG A CA 1
ATOM 767 C C . ARG A 1 97 ? -13.278 8.757 35.588 1.00 91.81 97 ARG A C 1
ATOM 769 O O . ARG A 1 97 ? -12.078 8.999 35.463 1.00 91.81 97 ARG A O 1
ATOM 776 N N . ARG A 1 98 ? -13.998 9.202 36.624 1.00 92.88 98 ARG A N 1
ATOM 777 C CA . ARG A 1 98 ? -13.434 9.984 37.742 1.00 92.88 98 ARG A CA 1
ATOM 778 C C . ARG A 1 98 ? -12.560 9.131 38.666 1.00 92.88 98 ARG A C 1
ATOM 780 O O . ARG A 1 98 ? -11.491 9.584 39.064 1.00 92.88 98 ARG A O 1
ATOM 787 N N . LYS A 1 99 ? -12.975 7.894 38.954 1.00 93.06 99 LYS A N 1
ATOM 788 C CA . LYS A 1 99 ? -12.270 6.944 39.835 1.00 93.06 99 LYS A CA 1
ATOM 789 C C . LYS A 1 99 ? -11.394 5.931 39.082 1.00 93.06 99 LYS A C 1
ATOM 791 O O . LYS A 1 99 ? -10.950 4.939 39.652 1.00 93.06 99 LYS A O 1
ATOM 796 N N . LYS A 1 100 ? -11.090 6.167 37.800 1.00 90.75 100 LYS A N 1
ATOM 797 C CA . LYS A 1 100 ? -10.514 5.142 36.908 1.00 90.75 100 LYS A CA 1
ATOM 798 C C . LYS A 1 100 ? -9.230 4.519 37.453 1.00 90.75 100 LYS A C 1
ATOM 800 O O . LYS A 1 100 ? -9.033 3.317 37.339 1.00 90.75 100 LYS A O 1
ATOM 805 N N . ARG A 1 101 ? -8.349 5.330 38.048 1.00 91.12 101 ARG A N 1
ATOM 806 C CA . ARG A 1 101 ? -7.075 4.853 38.616 1.00 91.12 101 ARG A CA 1
ATOM 807 C C . ARG A 1 101 ? -7.270 3.958 39.838 1.00 91.12 101 ARG A C 1
ATOM 809 O O . ARG A 1 101 ? -6.539 2.990 39.973 1.00 91.12 101 ARG A O 1
ATOM 816 N N . GLU A 1 102 ? -8.238 4.279 40.688 1.00 92.12 102 GLU A N 1
ATOM 817 C CA . GLU A 1 102 ? -8.582 3.485 41.870 1.00 92.12 102 GLU A CA 1
ATOM 818 C C . GLU A 1 102 ? -9.153 2.130 41.447 1.00 92.12 102 GLU A C 1
ATOM 820 O O . GLU A 1 102 ? -8.629 1.095 41.840 1.00 92.12 102 GLU A O 1
ATOM 825 N N . ILE A 1 103 ? -10.130 2.131 40.536 1.00 92.75 103 ILE A N 1
ATOM 826 C CA . ILE A 1 103 ? -10.734 0.898 40.016 1.00 92.75 103 ILE A CA 1
ATOM 827 C C . ILE A 1 103 ? -9.691 0.026 39.304 1.00 92.75 103 ILE A C 1
ATOM 829 O O . ILE A 1 103 ? -9.621 -1.171 39.558 1.00 92.75 103 ILE A O 1
ATOM 833 N N . MET A 1 104 ? -8.826 0.606 38.465 1.00 94.19 104 MET A N 1
ATOM 834 C CA . MET A 1 104 ? -7.746 -0.156 37.823 1.00 94.19 104 MET A CA 1
ATOM 835 C C . MET A 1 104 ? -6.733 -0.708 38.835 1.00 94.19 104 MET A C 1
ATOM 837 O O . MET A 1 104 ? -6.251 -1.815 38.634 1.00 94.19 104 MET A O 1
ATOM 841 N N . SER A 1 105 ? -6.439 0.020 39.918 1.00 94.19 105 SER A N 1
ATOM 842 C CA . SER A 1 105 ? -5.563 -0.457 40.997 1.00 94.19 105 SER A CA 1
ATOM 843 C C . SER A 1 105 ? -6.171 -1.651 41.733 1.00 94.19 105 SER A C 1
ATOM 845 O O . SER A 1 105 ? -5.448 -2.601 42.020 1.00 94.19 105 SER A O 1
ATOM 847 N N . ILE A 1 106 ? -7.493 -1.655 41.951 1.00 93.88 106 ILE A N 1
ATOM 848 C CA . ILE A 1 106 ? -8.223 -2.799 42.518 1.00 93.88 106 ILE A CA 1
ATOM 849 C C . ILE A 1 106 ? -8.168 -4.000 41.564 1.00 93.88 106 ILE A C 1
ATOM 851 O O . ILE A 1 106 ? -7.800 -5.093 41.985 1.00 93.88 106 ILE A O 1
ATOM 855 N N . ILE A 1 107 ? -8.466 -3.796 40.275 1.00 93.38 107 ILE A N 1
ATOM 856 C CA . ILE A 1 107 ? -8.477 -4.868 39.262 1.00 93.38 107 ILE A CA 1
ATOM 857 C C . ILE A 1 107 ? -7.094 -5.510 39.121 1.00 93.38 107 ILE A C 1
ATOM 859 O O . ILE A 1 107 ? -6.966 -6.735 39.107 1.00 93.38 107 ILE A O 1
ATOM 863 N N . SER A 1 108 ? -6.044 -4.691 39.015 1.00 92.50 108 SER A N 1
ATOM 864 C CA . SER A 1 108 ? -4.678 -5.188 38.862 1.00 92.50 108 SER A CA 1
ATOM 865 C C . SER A 1 108 ? -4.034 -5.582 40.192 1.00 92.50 108 SER A C 1
ATOM 867 O O . SER A 1 108 ? -2.965 -6.177 40.191 1.00 92.50 108 SER A O 1
ATOM 869 N N . GLY A 1 109 ? -4.600 -5.220 41.344 1.00 93.38 109 GLY A N 1
ATOM 870 C CA . GLY A 1 109 ? -3.938 -5.380 42.643 1.00 93.38 109 GLY A CA 1
ATOM 871 C C . GLY A 1 109 ? -2.552 -4.722 42.709 1.00 93.38 109 GLY A C 1
ATOM 872 O O . GLY A 1 109 ? -1.672 -5.237 43.390 1.00 93.38 109 GLY A O 1
ATOM 873 N N . LYS A 1 110 ? -2.334 -3.634 41.953 1.00 92.12 110 LYS A N 1
ATOM 874 C CA . LYS A 1 110 ? -1.034 -2.942 41.859 1.00 92.12 110 LYS A CA 1
ATOM 875 C C . LYS A 1 110 ? -1.123 -1.560 42.475 1.00 92.12 110 LYS A C 1
ATOM 877 O O . LYS A 1 110 ? -2.134 -0.867 42.321 1.00 92.12 110 LYS A O 1
ATOM 882 N N . GLU A 1 111 ? -0.043 -1.135 43.119 1.00 93.88 111 GLU A N 1
ATOM 883 C CA . GLU A 1 111 ? 0.071 0.223 43.642 1.00 93.88 111 GLU A CA 1
ATOM 884 C C . GLU A 1 111 ? 0.181 1.260 42.518 1.00 93.88 111 GLU A C 1
ATOM 886 O O . GLU A 1 111 ? 0.427 0.949 41.353 1.00 93.88 111 GLU A O 1
ATOM 891 N N . LYS A 1 112 ? 0.015 2.537 42.870 1.00 90.50 112 LYS A N 1
ATOM 892 C CA . LYS A 1 112 ? -0.093 3.644 41.912 1.00 90.50 112 LYS A CA 1
ATOM 893 C C . LYS A 1 112 ? 1.086 3.744 40.934 1.00 90.50 112 LYS A C 1
ATOM 895 O O . LYS A 1 112 ? 0.858 4.015 39.756 1.00 90.50 112 LYS A O 1
ATOM 900 N N . GLU A 1 113 ? 2.319 3.564 41.407 1.00 92.31 113 GLU A N 1
ATOM 901 C CA . GLU A 1 113 ? 3.519 3.643 40.558 1.00 92.31 113 GLU A CA 1
ATOM 902 C C . GLU A 1 113 ? 3.661 2.421 39.645 1.00 92.31 113 GLU A C 1
ATOM 904 O O . GLU A 1 113 ? 3.890 2.567 38.445 1.00 92.31 113 GLU A O 1
ATOM 909 N N . GLU A 1 114 ? 3.439 1.221 40.180 1.00 93.88 114 GLU A N 1
ATOM 910 C CA . GLU A 1 114 ? 3.507 -0.021 39.409 1.00 93.88 114 GLU A CA 1
ATOM 911 C C . GLU A 1 114 ? 2.401 -0.084 38.344 1.00 93.88 114 GLU A C 1
ATOM 913 O O . GLU A 1 114 ? 2.665 -0.402 37.185 1.00 93.88 114 GLU A O 1
ATOM 918 N N . LEU A 1 115 ? 1.177 0.324 38.700 1.00 93.88 115 LEU A N 1
ATOM 919 C CA . LEU A 1 115 ? 0.066 0.471 37.763 1.00 93.88 115 LEU A CA 1
ATOM 920 C C . LEU A 1 115 ? 0.405 1.476 36.661 1.00 93.88 115 LEU A C 1
ATOM 922 O O . LEU A 1 115 ? 0.104 1.235 35.496 1.00 93.88 115 LEU A O 1
ATOM 926 N N . ARG A 1 116 ? 1.027 2.611 37.002 1.00 94.12 116 ARG A N 1
ATOM 927 C CA . ARG A 1 116 ? 1.415 3.614 36.003 1.00 94.12 116 ARG A CA 1
ATOM 928 C C . ARG A 1 116 ? 2.385 3.025 34.981 1.00 94.12 116 ARG A C 1
ATOM 930 O O . ARG A 1 116 ? 2.175 3.245 33.791 1.00 94.12 116 ARG A O 1
ATOM 937 N N . ASN A 1 117 ? 3.396 2.286 35.431 1.00 95.00 117 ASN A N 1
ATOM 938 C CA . ASN A 1 117 ? 4.368 1.653 34.540 1.00 95.00 117 ASN A CA 1
ATOM 939 C C . ASN A 1 117 ? 3.693 0.598 33.652 1.00 95.00 117 ASN A C 1
ATOM 941 O O . ASN A 1 117 ? 3.804 0.681 32.432 1.00 95.00 117 ASN A O 1
ATOM 945 N N . LEU A 1 118 ? 2.868 -0.281 34.235 1.00 95.00 118 LEU A N 1
ATOM 946 C CA . LEU A 1 118 ? 2.101 -1.276 33.480 1.00 95.00 118 LEU A CA 1
ATOM 947 C C . LEU A 1 118 ? 1.228 -0.629 32.391 1.00 95.00 118 LEU A C 1
ATOM 949 O O . LEU A 1 118 ? 1.198 -1.086 31.253 1.00 95.00 118 LEU A O 1
ATOM 953 N N . LEU A 1 119 ? 0.525 0.461 32.714 1.00 94.94 119 LEU A N 1
ATOM 954 C CA . LEU A 1 119 ? -0.314 1.168 31.744 1.00 94.94 119 LEU A CA 1
ATOM 955 C C . LEU A 1 119 ? 0.498 1.749 30.580 1.00 94.94 119 LEU A C 1
ATOM 957 O O . LEU A 1 119 ? 0.011 1.750 29.445 1.00 94.94 119 LEU A O 1
ATOM 961 N N . VAL A 1 120 ? 1.708 2.251 30.843 1.00 96.25 120 VAL A N 1
ATOM 962 C CA . VAL A 1 120 ? 2.620 2.724 29.793 1.00 96.25 120 VAL A CA 1
ATOM 963 C C . VAL A 1 120 ? 3.040 1.556 28.906 1.00 96.25 120 VAL A C 1
ATOM 965 O O . VAL A 1 120 ? 2.913 1.660 27.686 1.00 96.25 120 VAL A O 1
ATOM 968 N N . ASP A 1 121 ? 3.441 0.432 29.495 1.00 97.00 121 ASP A N 1
ATOM 969 C CA . ASP A 1 121 ? 3.911 -0.739 28.752 1.00 97.00 121 ASP A CA 1
ATOM 970 C C . ASP A 1 121 ? 2.804 -1.369 27.891 1.00 97.00 121 ASP A C 1
ATOM 972 O O . ASP A 1 121 ? 3.028 -1.684 26.718 1.00 97.00 121 ASP A O 1
ATOM 976 N N . ILE A 1 122 ? 1.576 -1.463 28.416 1.00 96.38 122 ILE A N 1
ATOM 977 C CA . ILE A 1 122 ? 0.398 -1.915 27.656 1.00 96.38 122 ILE A CA 1
ATOM 978 C C . ILE A 1 122 ? 0.117 -0.951 26.501 1.00 96.38 122 ILE A C 1
ATOM 980 O O . ILE A 1 122 ? -0.138 -1.376 25.373 1.00 96.38 122 ILE A O 1
ATOM 984 N N . SER A 1 123 ? 0.189 0.360 26.752 1.00 95.31 123 SER A N 1
ATOM 985 C CA . SER A 1 123 ? -0.059 1.376 25.722 1.00 95.31 123 SER A CA 1
ATOM 986 C C . SER A 1 123 ? 0.983 1.317 24.603 1.00 95.31 123 SER A C 1
ATOM 988 O O . SER A 1 123 ? 0.624 1.403 23.428 1.00 95.31 123 SER A O 1
ATOM 990 N N . LEU A 1 124 ? 2.261 1.128 24.947 1.00 97.00 124 LEU A N 1
ATOM 991 C CA . LEU A 1 124 ? 3.343 0.952 23.978 1.00 97.00 124 LEU A CA 1
ATOM 992 C C . LEU A 1 124 ? 3.162 -0.331 23.163 1.00 97.00 124 LEU A C 1
ATOM 994 O O . LEU A 1 124 ? 3.332 -0.306 21.943 1.00 97.00 124 LEU A O 1
ATOM 998 N N . SER A 1 125 ? 2.777 -1.429 23.811 1.00 96.62 125 SER A N 1
ATOM 999 C CA . SER A 1 125 ? 2.516 -2.709 23.145 1.00 96.62 125 SER A CA 1
ATOM 1000 C C . SER A 1 125 ? 1.346 -2.597 22.165 1.00 96.62 125 SER A C 1
ATOM 1002 O O . SER A 1 125 ? 1.480 -2.953 20.993 1.00 96.62 125 SER A O 1
ATOM 1004 N N . LEU A 1 126 ? 0.239 -1.978 22.587 1.00 94.06 126 LEU A N 1
ATOM 1005 C CA . LEU A 1 126 ? -0.920 -1.732 21.730 1.00 94.06 126 LEU A CA 1
ATOM 1006 C C . LEU A 1 126 ? -0.574 -0.822 20.539 1.00 94.06 126 LEU A C 1
ATOM 1008 O O . LEU A 1 126 ? -0.981 -1.101 19.409 1.00 94.06 126 LEU A O 1
ATOM 1012 N N . ALA A 1 127 ? 0.208 0.239 20.765 1.00 95.31 127 ALA A N 1
ATOM 1013 C CA . ALA A 1 127 ? 0.660 1.133 19.701 1.00 95.31 127 ALA A CA 1
ATOM 1014 C C . ALA A 1 127 ? 1.535 0.397 18.673 1.00 95.31 127 ALA A C 1
ATOM 1016 O O . ALA A 1 127 ? 1.317 0.533 17.469 1.00 95.31 127 ALA A O 1
ATOM 1017 N N . ARG A 1 128 ? 2.481 -0.440 19.126 1.00 94.56 128 ARG A N 1
ATOM 1018 C CA . ARG A 1 128 ? 3.316 -1.270 18.240 1.00 94.56 128 ARG A CA 1
ATOM 1019 C C . ARG A 1 128 ? 2.475 -2.214 17.387 1.00 94.56 128 ARG A C 1
ATOM 1021 O O . ARG A 1 128 ? 2.727 -2.319 16.188 1.00 94.56 128 ARG A O 1
ATOM 1028 N N . MET A 1 129 ? 1.465 -2.861 17.972 1.00 92.00 129 MET A N 1
ATOM 1029 C CA . MET A 1 129 ? 0.546 -3.733 17.231 1.00 92.00 129 MET A CA 1
ATOM 1030 C C . MET A 1 129 ? -0.203 -2.969 16.134 1.00 92.00 129 MET A C 1
ATOM 1032 O O . MET A 1 129 ? -0.256 -3.426 14.992 1.00 92.00 129 MET A O 1
ATOM 1036 N N . GLN A 1 130 ? -0.739 -1.788 16.452 1.00 90.94 130 GLN A N 1
ATOM 1037 C CA . GLN A 1 130 ? -1.452 -0.951 15.482 1.00 90.94 130 GLN A CA 1
ATOM 1038 C C . GLN A 1 130 ? -0.536 -0.469 14.351 1.00 90.94 130 GLN A C 1
ATOM 1040 O O . GLN A 1 130 ? -0.905 -0.570 13.184 1.00 90.94 130 GLN A O 1
ATOM 1045 N N . ILE A 1 131 ? 0.681 -0.021 14.675 1.00 92.94 131 ILE A N 1
ATOM 1046 C CA . ILE A 1 131 ? 1.676 0.385 13.674 1.00 92.94 131 ILE A CA 1
ATOM 1047 C C . ILE A 1 131 ? 2.038 -0.796 12.772 1.00 92.94 131 ILE A C 1
ATOM 1049 O O . ILE A 1 131 ? 2.034 -0.658 11.552 1.00 92.94 131 ILE A O 1
ATOM 1053 N N . LYS A 1 132 ? 2.308 -1.975 13.346 1.00 92.12 132 LYS A N 1
ATOM 1054 C CA . LYS A 1 132 ? 2.635 -3.180 12.572 1.00 92.12 132 LYS A CA 1
ATOM 1055 C C . LYS A 1 132 ? 1.502 -3.558 11.618 1.00 92.12 132 LYS A C 1
ATOM 1057 O O . LYS A 1 132 ? 1.782 -3.912 10.475 1.00 92.12 132 LYS A O 1
ATOM 1062 N N . LYS A 1 133 ? 0.242 -3.450 12.055 1.00 87.56 133 LYS A N 1
ATOM 1063 C CA . LYS A 1 133 ? -0.937 -3.689 11.211 1.00 87.56 133 LYS A CA 1
ATOM 1064 C C . LYS A 1 133 ? -0.980 -2.727 10.022 1.00 87.56 133 LYS A C 1
ATOM 1066 O O . LYS A 1 133 ? -1.090 -3.189 8.891 1.00 87.56 133 LYS A O 1
ATOM 1071 N N . GLU A 1 134 ? -0.825 -1.425 10.259 1.00 87.44 134 GLU A N 1
ATOM 1072 C CA . GLU A 1 134 ? -0.811 -0.426 9.180 1.00 87.44 134 GLU A CA 1
ATOM 1073 C C . GLU A 1 134 ? 0.377 -0.603 8.224 1.00 87.44 134 GLU A C 1
ATOM 1075 O O . GLU A 1 134 ? 0.210 -0.496 7.013 1.00 87.44 134 GLU A O 1
ATOM 1080 N N . LEU A 1 135 ? 1.567 -0.941 8.732 1.00 88.62 135 LEU A N 1
ATOM 1081 C CA . LEU A 1 135 ? 2.745 -1.215 7.898 1.00 88.62 135 LEU A CA 1
ATOM 1082 C C . LEU A 1 135 ? 2.619 -2.507 7.079 1.00 88.62 135 LEU A C 1
ATOM 1084 O O . LEU A 1 135 ? 3.276 -2.642 6.051 1.00 88.62 135 LEU A O 1
ATOM 1088 N N . SER A 1 136 ? 1.777 -3.448 7.515 1.00 87.44 136 SER A N 1
ATOM 1089 C CA . SER A 1 136 ? 1.532 -4.714 6.808 1.00 87.44 136 SER A CA 1
ATOM 1090 C C . SER A 1 136 ? 0.518 -4.575 5.669 1.00 87.44 136 SER A C 1
ATOM 1092 O O . SER A 1 136 ? 0.213 -5.554 4.985 1.00 87.44 136 SER A O 1
ATOM 1094 N N . ARG A 1 137 ? -0.032 -3.376 5.459 1.00 88.31 137 ARG A N 1
ATOM 1095 C CA . ARG A 1 137 ? -0.960 -3.110 4.368 1.00 88.31 137 ARG A CA 1
ATOM 1096 C C . ARG A 1 137 ? -0.260 -3.234 3.018 1.00 88.31 137 ARG A C 1
ATOM 1098 O O . ARG A 1 137 ? 0.688 -2.513 2.717 1.00 88.31 137 ARG A O 1
ATOM 1105 N N . LYS A 1 138 ? -0.757 -4.135 2.173 1.00 86.25 138 LYS A N 1
ATOM 1106 C CA . LYS A 1 138 ? -0.147 -4.406 0.866 1.00 86.25 138 LYS A CA 1
ATOM 1107 C C . LYS A 1 138 ? -0.309 -3.242 -0.120 1.00 86.25 138 LYS A C 1
ATOM 1109 O O . LYS A 1 138 ? 0.587 -3.003 -0.926 1.00 86.25 138 LYS A O 1
ATOM 1114 N N . ASP A 1 139 ? -1.401 -2.479 -0.030 1.00 90.94 139 ASP A N 1
ATOM 1115 C CA . ASP A 1 139 ? -1.617 -1.285 -0.860 1.00 90.94 139 ASP A CA 1
ATOM 1116 C C . ASP A 1 139 ? -0.561 -0.198 -0.594 1.00 90.94 139 ASP A C 1
ATOM 1118 O O . ASP A 1 139 ? -0.151 0.494 -1.523 1.00 90.94 139 ASP A O 1
ATOM 1122 N N . LEU A 1 140 ? -0.024 -0.112 0.630 1.00 93.31 140 LEU A N 1
ATOM 1123 C CA . LEU A 1 140 ? 1.097 0.774 0.950 1.00 93.31 140 LEU A CA 1
ATOM 1124 C C . LEU A 1 140 ? 2.354 0.427 0.138 1.00 93.31 140 LEU A C 1
ATOM 1126 O O . LEU A 1 140 ? 3.029 1.335 -0.347 1.00 93.31 140 LEU A O 1
ATOM 1130 N N . LEU A 1 141 ? 2.657 -0.863 -0.046 1.00 92.94 141 LEU A N 1
ATOM 1131 C CA . LEU A 1 141 ? 3.806 -1.306 -0.845 1.00 92.94 141 LEU A CA 1
ATOM 1132 C C . LEU A 1 141 ? 3.656 -0.888 -2.311 1.00 92.94 141 LEU A C 1
ATOM 1134 O O . LEU A 1 141 ? 4.597 -0.345 -2.889 1.00 92.94 141 LEU A O 1
ATOM 1138 N N . VAL A 1 142 ? 2.457 -1.057 -2.880 1.00 95.44 142 VAL A N 1
ATOM 1139 C CA . VAL A 1 142 ? 2.131 -0.594 -4.240 1.00 95.44 142 VAL A CA 1
ATOM 1140 C C . VAL A 1 142 ? 2.360 0.908 -4.360 1.00 95.44 142 VAL A C 1
ATOM 1142 O O . VAL A 1 142 ? 3.043 1.359 -5.278 1.00 95.44 142 VAL A O 1
ATOM 1145 N N . MET A 1 143 ? 1.850 1.689 -3.405 1.00 95.69 143 MET A N 1
ATOM 1146 C CA . MET A 1 143 ? 2.007 3.141 -3.423 1.00 95.69 143 MET A CA 1
ATOM 1147 C C . MET A 1 143 ? 3.475 3.569 -3.399 1.00 95.69 143 MET A C 1
ATOM 1149 O O . MET A 1 143 ? 3.864 4.465 -4.147 1.00 95.69 143 MET A O 1
ATOM 1153 N N . LYS A 1 144 ? 4.302 2.924 -2.567 1.00 95.69 144 LYS A N 1
ATOM 1154 C CA . LYS A 1 144 ? 5.741 3.216 -2.491 1.00 95.69 144 LYS A CA 1
ATOM 1155 C C . LYS A 1 144 ? 6.493 2.799 -3.749 1.00 95.69 144 LYS A C 1
ATOM 1157 O O . LYS A 1 144 ? 7.369 3.537 -4.189 1.00 95.69 144 LYS A O 1
ATOM 1162 N N . ALA A 1 145 ? 6.129 1.674 -4.356 1.00 96.75 145 ALA A N 1
ATOM 1163 C CA . ALA A 1 145 ? 6.715 1.244 -5.619 1.00 96.75 145 ALA A CA 1
ATOM 1164 C C . ALA A 1 145 ? 6.367 2.203 -6.772 1.00 96.75 145 ALA A C 1
ATOM 1166 O O . ALA A 1 145 ? 7.248 2.552 -7.552 1.00 96.75 145 ALA A O 1
ATOM 1167 N N . VAL A 1 146 ? 5.119 2.688 -6.850 1.00 97.38 146 VAL A N 1
ATOM 1168 C CA . VAL A 1 146 ? 4.701 3.692 -7.848 1.00 97.38 146 VAL A CA 1
ATOM 1169 C C . VAL A 1 146 ? 5.448 5.013 -7.663 1.00 97.38 146 VAL A C 1
ATOM 1171 O O . VAL A 1 146 ? 5.924 5.583 -8.640 1.00 97.38 146 VAL A O 1
ATOM 1174 N N . ASP A 1 147 ? 5.580 5.489 -6.423 1.00 96.94 147 ASP A N 1
ATOM 1175 C CA . ASP A 1 147 ? 6.324 6.716 -6.113 1.00 96.94 147 ASP A CA 1
ATOM 1176 C C . ASP A 1 147 ? 7.797 6.597 -6.540 1.00 96.94 147 ASP A C 1
ATOM 1178 O O . ASP A 1 147 ? 8.338 7.464 -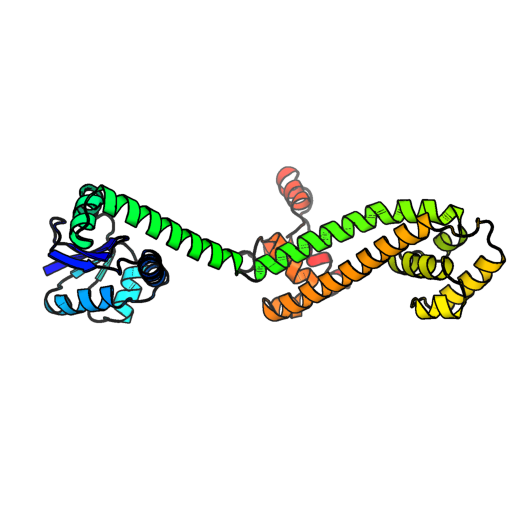7.228 1.00 96.94 147 ASP A O 1
ATOM 1182 N N . TYR A 1 148 ? 8.431 5.461 -6.231 1.00 97.75 148 TYR A N 1
ATOM 1183 C CA . TYR A 1 148 ? 9.791 5.170 -6.678 1.00 97.75 148 TYR A CA 1
ATOM 1184 C C . TYR A 1 148 ? 9.907 5.091 -8.208 1.00 97.75 148 TYR A C 1
ATOM 1186 O O . TYR A 1 148 ? 10.832 5.670 -8.776 1.00 97.75 148 TYR A O 1
ATOM 1194 N N . LEU A 1 149 ? 8.955 4.446 -8.890 1.00 97.75 149 LEU A N 1
ATOM 1195 C CA . LEU A 1 149 ? 8.904 4.392 -10.353 1.00 97.75 149 LEU A CA 1
ATOM 1196 C C . LEU A 1 149 ? 8.805 5.798 -10.968 1.00 97.75 149 LEU A C 1
ATOM 1198 O O . LEU A 1 149 ? 9.470 6.099 -11.959 1.00 97.75 149 LEU A O 1
ATOM 1202 N N . ASP A 1 150 ? 8.017 6.689 -10.367 1.00 95.88 150 ASP A N 1
ATOM 1203 C CA . ASP A 1 150 ? 7.899 8.078 -10.813 1.00 95.88 150 ASP A CA 1
ATOM 1204 C C . ASP A 1 150 ? 9.192 8.870 -10.592 1.00 95.88 150 ASP A C 1
ATOM 1206 O O . ASP A 1 150 ? 9.568 9.686 -11.439 1.00 95.88 150 ASP A O 1
ATOM 1210 N N . HIS A 1 151 ? 9.902 8.619 -9.491 1.00 97.25 151 HIS A N 1
ATOM 1211 C CA . HIS A 1 151 ? 11.235 9.175 -9.266 1.00 97.25 151 HIS A CA 1
ATOM 1212 C C . HIS A 1 151 ? 12.258 8.654 -10.278 1.00 97.25 151 HIS A C 1
ATOM 1214 O O . HIS A 1 151 ? 12.990 9.462 -10.846 1.00 97.25 151 HIS A O 1
ATOM 1220 N N . LEU A 1 152 ? 12.270 7.349 -10.566 1.00 97.19 152 LEU A N 1
ATOM 1221 C CA . LEU A 1 152 ? 13.130 6.759 -11.594 1.00 97.19 152 LEU A CA 1
ATOM 1222 C C . LEU A 1 152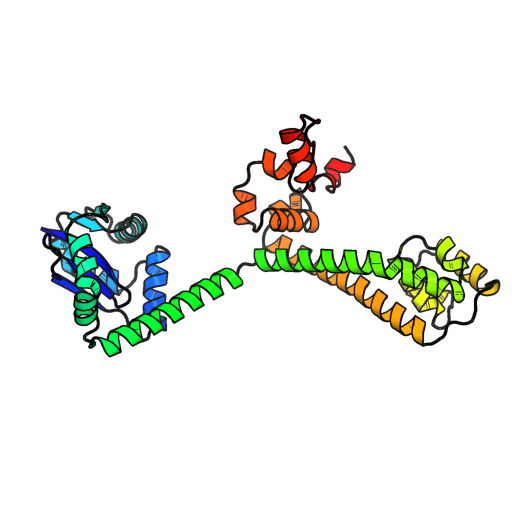 ? 12.882 7.388 -12.966 1.00 97.19 152 LEU A C 1
ATOM 1224 O O . LEU A 1 152 ? 13.827 7.830 -13.613 1.00 97.19 152 LEU A O 1
ATOM 1228 N N . ASN A 1 153 ? 11.620 7.502 -13.382 1.00 96.19 153 ASN A N 1
ATOM 1229 C CA . ASN A 1 153 ? 11.263 8.108 -14.665 1.00 96.19 153 ASN A CA 1
ATOM 1230 C C . ASN A 1 153 ? 11.702 9.577 -14.753 1.00 96.19 153 ASN A C 1
ATOM 1232 O O . ASN A 1 153 ? 12.231 10.006 -15.776 1.00 96.19 153 ASN A O 1
ATOM 1236 N N . LYS A 1 154 ? 11.527 10.357 -13.677 1.00 97.00 154 LYS A N 1
ATOM 1237 C CA . LYS A 1 154 ? 12.024 11.742 -13.624 1.00 97.00 154 LYS A CA 1
ATOM 1238 C C . LYS A 1 154 ? 13.544 11.801 -13.741 1.00 97.00 154 LYS A C 1
ATOM 1240 O O . LYS A 1 154 ? 14.046 12.630 -14.492 1.00 97.00 154 LYS A O 1
ATOM 1245 N N . SER A 1 155 ? 14.259 10.930 -13.031 1.00 96.38 155 SER A N 1
ATOM 1246 C CA . SER A 1 155 ? 15.719 10.854 -13.104 1.00 96.38 155 SER A CA 1
ATOM 1247 C C . SER A 1 155 ? 16.185 10.507 -14.514 1.00 96.38 155 SER A C 1
ATOM 1249 O O . SER A 1 155 ? 17.022 11.218 -15.056 1.00 96.38 155 SER A O 1
ATOM 1251 N N . LEU A 1 156 ? 15.598 9.488 -15.148 1.00 96.50 156 LEU A N 1
ATOM 1252 C CA . LEU A 1 156 ? 15.910 9.118 -16.531 1.00 96.50 156 LEU A CA 1
ATOM 1253 C C . LEU A 1 156 ? 15.654 10.288 -17.492 1.00 96.50 156 LEU A C 1
ATOM 1255 O O . LEU A 1 156 ? 16.531 10.629 -18.277 1.00 96.50 156 LEU A O 1
ATOM 1259 N N . ASN A 1 157 ? 14.521 10.983 -17.372 1.00 95.44 157 ASN A N 1
ATOM 1260 C CA . ASN A 1 157 ? 14.211 12.142 -18.220 1.00 95.44 157 ASN A CA 1
ATOM 1261 C C . ASN A 1 157 ? 15.211 13.301 -18.074 1.00 95.44 157 ASN A C 1
ATOM 1263 O O . ASN A 1 157 ? 15.400 14.062 -19.019 1.00 95.44 157 ASN A O 1
ATOM 1267 N N . ILE A 1 158 ? 15.834 13.459 -16.903 1.00 95.94 158 ILE A N 1
ATOM 1268 C CA . ILE A 1 158 ? 16.851 14.492 -16.659 1.00 95.94 158 ILE A CA 1
ATOM 1269 C C . ILE A 1 158 ? 18.227 14.031 -17.150 1.00 95.94 158 ILE A C 1
ATOM 1271 O O . ILE A 1 158 ? 18.956 14.810 -17.760 1.00 95.94 158 ILE A O 1
ATOM 1275 N N . LEU A 1 159 ? 18.595 12.779 -16.876 1.00 96.06 159 LEU A N 1
ATOM 1276 C CA . LEU A 1 159 ? 19.928 12.252 -17.167 1.00 96.06 159 LEU A CA 1
ATOM 1277 C C . LEU A 1 159 ? 20.121 11.933 -18.653 1.00 96.06 159 LEU A C 1
ATOM 1279 O O . LEU A 1 159 ? 21.215 12.130 -19.179 1.00 96.06 159 LEU A O 1
ATOM 1283 N N . MET A 1 160 ? 19.075 11.468 -19.342 1.00 95.88 160 MET A N 1
ATOM 1284 C CA . MET A 1 160 ? 19.182 11.013 -20.728 1.00 95.88 160 MET A CA 1
ATOM 1285 C C . MET A 1 160 ? 19.650 12.098 -21.705 1.00 95.88 160 MET A C 1
ATOM 1287 O O . MET A 1 160 ? 20.585 11.813 -22.454 1.00 95.88 160 MET A O 1
ATOM 1291 N N . PRO A 1 161 ? 19.099 13.329 -21.706 1.00 95.50 161 PRO A N 1
ATOM 1292 C CA . PRO A 1 161 ? 19.598 14.391 -22.579 1.00 95.50 161 PRO A CA 1
ATOM 1293 C C . PRO A 1 161 ? 21.079 14.704 -22.343 1.00 95.50 161 PRO A C 1
ATOM 1295 O O . PRO A 1 161 ? 21.840 14.809 -23.299 1.00 95.50 161 PRO A O 1
ATOM 1298 N N . ALA A 1 162 ? 21.509 14.772 -21.078 1.00 94.44 162 ALA A N 1
ATOM 1299 C CA . ALA A 1 162 ? 22.896 15.073 -20.727 1.00 94.44 162 ALA A CA 1
ATOM 1300 C C . ALA A 1 162 ? 23.864 13.976 -21.201 1.00 94.44 162 ALA A C 1
ATOM 1302 O O . ALA A 1 162 ? 24.935 14.271 -21.732 1.00 94.44 162 ALA A O 1
ATOM 1303 N N . VAL A 1 163 ? 23.486 12.701 -21.052 1.00 94.62 163 VAL A N 1
ATOM 1304 C CA . VAL A 1 163 ? 24.321 11.590 -21.529 1.00 94.62 163 VAL A CA 1
ATOM 1305 C C . VAL A 1 163 ? 24.317 11.490 -23.051 1.00 94.62 163 VAL A C 1
ATOM 1307 O O . VAL A 1 163 ? 25.362 11.200 -23.624 1.00 94.62 163 VAL A O 1
ATOM 1310 N N . ARG A 1 164 ? 23.200 11.782 -23.727 1.00 95.19 164 ARG A N 1
ATOM 1311 C CA . ARG A 1 164 ? 23.150 11.854 -25.198 1.00 95.19 164 ARG A CA 1
ATOM 1312 C C . ARG A 1 164 ? 24.048 12.954 -25.753 1.00 95.19 164 ARG A C 1
ATOM 1314 O O . ARG A 1 164 ? 24.797 12.705 -26.697 1.00 95.19 164 ARG A O 1
ATOM 1321 N N . GLU A 1 165 ? 24.030 14.133 -25.137 1.00 93.94 165 GLU A N 1
ATOM 1322 C CA . GLU A 1 165 ? 24.903 15.250 -25.510 1.00 93.94 165 GLU A CA 1
ATOM 1323 C C . GLU A 1 165 ? 26.381 14.880 -25.319 1.00 93.94 165 GLU A C 1
ATOM 1325 O O . GLU A 1 165 ? 27.194 15.062 -26.225 1.00 93.94 165 GLU A O 1
ATOM 1330 N N . TRP A 1 166 ? 26.729 14.270 -24.182 1.00 92.94 166 TRP A N 1
ATOM 1331 C CA . TRP A 1 166 ? 28.102 13.832 -23.931 1.00 92.94 166 TRP A CA 1
ATOM 1332 C C . TRP A 1 166 ? 28.535 12.701 -24.879 1.00 92.94 166 TRP A C 1
ATOM 1334 O O . TRP A 1 166 ? 29.636 12.740 -25.433 1.00 92.94 166 TRP A O 1
ATOM 1344 N N . PHE A 1 167 ? 27.672 11.710 -25.122 1.00 93.12 167 PHE A N 1
ATOM 1345 C CA . PHE A 1 167 ? 27.989 10.589 -26.007 1.00 93.12 167 PHE A CA 1
ATOM 1346 C C . PHE A 1 167 ? 28.114 11.010 -27.477 1.00 93.12 167 PHE A C 1
ATOM 1348 O O . PHE A 1 167 ? 28.900 10.420 -28.217 1.00 93.12 167 PHE A O 1
ATOM 1355 N N . SER A 1 168 ? 27.425 12.077 -27.889 1.00 93.00 168 SER A N 1
ATOM 1356 C CA . SER A 1 168 ? 27.533 12.642 -29.241 1.00 93.00 168 SER A CA 1
ATOM 1357 C C . SER A 1 168 ? 28.947 13.116 -29.603 1.00 93.00 168 SER A C 1
ATOM 1359 O O . SER A 1 168 ? 29.268 13.213 -30.781 1.00 93.00 168 SER A O 1
ATOM 1361 N N . ILE A 1 169 ? 29.831 13.357 -28.625 1.00 91.81 169 ILE A N 1
ATOM 1362 C CA . ILE A 1 169 ? 31.258 13.631 -28.885 1.00 91.81 169 ILE A CA 1
ATOM 1363 C C . ILE A 1 169 ? 31.965 12.383 -29.453 1.00 91.81 169 ILE A C 1
ATOM 1365 O O . ILE A 1 169 ? 32.893 12.491 -30.257 1.00 91.81 169 ILE A O 1
ATOM 1369 N N . TYR A 1 170 ? 31.526 11.195 -29.036 1.00 90.62 170 TYR A N 1
ATOM 1370 C CA . TYR A 1 170 ? 32.108 9.911 -29.425 1.00 90.62 170 TYR A CA 1
ATOM 1371 C C . TYR A 1 170 ? 31.437 9.303 -30.658 1.00 90.62 170 TYR A C 1
ATOM 1373 O O . TYR A 1 170 ? 32.113 8.709 -31.490 1.00 90.62 170 TYR A O 1
ATOM 1381 N N . MET A 1 171 ? 30.116 9.444 -30.779 1.00 91.31 171 MET A N 1
ATOM 1382 C CA . MET A 1 171 ? 29.338 8.911 -31.900 1.00 91.31 171 MET A CA 1
ATOM 1383 C C . MET A 1 171 ? 28.116 9.810 -32.166 1.00 91.31 171 MET A C 1
ATOM 1385 O O . MET A 1 171 ? 27.006 9.483 -31.732 1.00 91.31 171 MET A O 1
ATOM 1389 N N . PRO A 1 172 ? 28.288 10.956 -32.851 1.00 91.62 172 PRO A N 1
ATOM 1390 C CA . PRO A 1 172 ? 27.203 11.914 -33.082 1.00 91.62 172 PRO A CA 1
ATOM 1391 C C . PRO A 1 172 ? 26.056 11.320 -33.908 1.00 91.62 172 PRO A C 1
ATOM 1393 O O . PRO A 1 172 ? 24.899 11.700 -33.743 1.00 91.62 172 PRO A O 1
ATOM 1396 N N . GLU A 1 173 ? 26.346 10.353 -34.781 1.00 92.75 173 GLU A N 1
ATOM 1397 C CA . GLU A 1 173 ? 25.340 9.742 -35.643 1.00 92.75 173 GLU A CA 1
ATOM 1398 C C . GLU A 1 173 ? 24.326 8.894 -34.854 1.00 92.75 173 GLU A C 1
ATOM 1400 O O . GLU A 1 173 ? 23.193 8.730 -35.314 1.00 92.75 173 GLU A O 1
ATOM 1405 N N . LEU A 1 174 ? 24.684 8.391 -33.661 1.00 92.00 174 LEU A N 1
ATOM 1406 C CA . LEU A 1 174 ? 23.799 7.544 -32.852 1.00 92.00 174 LEU A CA 1
ATOM 1407 C C . LEU A 1 174 ? 22.501 8.269 -32.468 1.00 92.00 174 LEU A C 1
ATOM 1409 O O . LEU A 1 174 ? 21.428 7.674 -32.558 1.00 92.00 174 LEU A O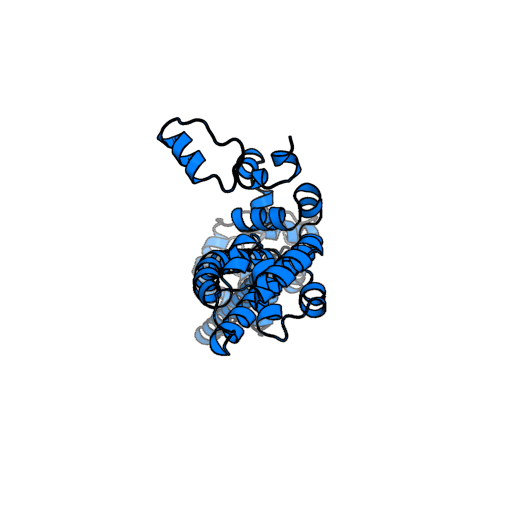 1
ATOM 1413 N N . ASP A 1 175 ? 22.586 9.545 -32.087 1.00 90.25 175 ASP A N 1
ATOM 1414 C CA . ASP A 1 175 ? 21.421 10.327 -31.655 1.00 90.25 175 ASP A CA 1
ATOM 1415 C C . ASP A 1 175 ? 20.385 10.479 -32.782 1.00 90.25 175 ASP A C 1
ATOM 1417 O O . ASP A 1 175 ? 19.187 10.332 -32.558 1.00 90.25 175 ASP A O 1
ATOM 1421 N N . SER A 1 176 ? 20.858 10.642 -34.023 1.00 89.88 176 SER A N 1
ATOM 1422 C CA . SER A 1 176 ? 20.005 10.752 -35.215 1.00 89.88 176 SER A CA 1
ATOM 1423 C C . SER A 1 176 ? 19.400 9.424 -35.687 1.00 89.88 176 SER A C 1
ATOM 1425 O O . SER A 1 176 ? 18.437 9.409 -36.456 1.00 89.88 176 SER A O 1
ATOM 1427 N N . ILE A 1 177 ? 19.989 8.297 -35.280 1.00 93.19 177 ILE A N 1
ATOM 1428 C CA . ILE A 1 177 ? 19.549 6.959 -35.689 1.00 93.19 177 ILE A CA 1
ATOM 1429 C C . ILE A 1 177 ? 18.599 6.356 -34.649 1.00 93.19 177 ILE A C 1
ATOM 1431 O O . ILE A 1 177 ? 17.689 5.618 -35.030 1.00 93.19 177 ILE A O 1
ATOM 1435 N N . VAL A 1 178 ? 18.790 6.660 -33.359 1.00 94.06 178 VAL A N 1
ATOM 1436 C CA . VAL A 1 178 ? 18.052 6.039 -32.251 1.00 94.06 178 VAL A CA 1
ATOM 1437 C C . VAL A 1 178 ? 17.352 7.087 -31.381 1.00 94.06 178 VAL A C 1
ATOM 1439 O O . VAL A 1 178 ? 17.938 7.676 -30.468 1.00 94.06 178 VAL A O 1
ATOM 1442 N N . GLU A 1 179 ? 16.052 7.266 -31.619 1.00 91.81 179 GLU A N 1
ATOM 1443 C CA . GLU A 1 179 ? 15.203 8.189 -30.850 1.00 91.81 179 GLU A CA 1
ATOM 1444 C C . GLU A 1 179 ? 14.885 7.664 -29.440 1.00 91.81 179 GLU A C 1
ATOM 1446 O O . GLU A 1 179 ? 14.934 8.415 -28.462 1.00 91.81 179 GLU A O 1
ATOM 1451 N N . ASP A 1 180 ? 14.606 6.363 -29.308 1.00 94.12 180 ASP A N 1
ATOM 1452 C CA . ASP A 1 180 ? 14.259 5.756 -28.022 1.00 94.12 180 ASP A CA 1
ATOM 1453 C C . ASP A 1 180 ? 15.450 5.768 -27.052 1.00 94.12 180 ASP A C 1
ATOM 1455 O O . ASP A 1 180 ? 16.584 5.424 -27.391 1.00 94.12 180 ASP A O 1
ATOM 1459 N N . HIS A 1 181 ? 15.207 6.217 -25.824 1.00 94.62 181 HIS A N 1
ATOM 1460 C CA . HIS A 1 181 ? 16.258 6.400 -24.827 1.00 94.62 181 HIS A CA 1
ATOM 1461 C C . HIS A 1 181 ? 16.860 5.086 -24.342 1.00 94.62 181 HIS A C 1
ATOM 1463 O O . HIS A 1 181 ? 18.069 5.020 -24.133 1.00 94.62 181 HIS A O 1
ATOM 1469 N N . GLU A 1 182 ? 16.045 4.049 -24.198 1.00 94.06 182 GLU A N 1
ATOM 1470 C CA . GLU A 1 182 ? 16.506 2.760 -23.711 1.00 94.06 182 GLU A CA 1
ATOM 1471 C C . GLU A 1 182 ? 17.320 2.032 -24.784 1.00 94.06 182 GLU A C 1
ATOM 1473 O O . GLU A 1 182 ? 18.440 1.587 -24.523 1.00 94.06 182 GLU A O 1
ATOM 1478 N N . LEU A 1 183 ? 16.823 2.009 -26.025 1.00 94.00 183 LEU A N 1
ATOM 1479 C CA . LEU A 1 183 ? 17.569 1.491 -27.171 1.00 94.00 183 LEU A CA 1
ATOM 1480 C C . LEU A 1 183 ? 18.880 2.249 -27.382 1.00 94.00 183 LEU A C 1
ATOM 1482 O O . LEU A 1 183 ? 19.888 1.623 -27.699 1.00 94.00 183 LEU A O 1
ATOM 1486 N N . PHE A 1 184 ? 18.898 3.568 -27.175 1.00 95.62 184 PHE A N 1
ATOM 1487 C CA . PHE A 1 184 ? 20.126 4.357 -27.271 1.00 95.62 184 PHE A CA 1
ATOM 1488 C C . PHE A 1 184 ? 21.161 3.917 -26.243 1.00 95.62 184 PHE A C 1
ATOM 1490 O O . PHE A 1 184 ? 22.320 3.740 -26.600 1.00 95.62 184 PHE A O 1
ATOM 1497 N N . VAL A 1 185 ? 20.762 3.711 -24.985 1.00 95.12 185 VAL A N 1
ATOM 1498 C CA . VAL A 1 185 ? 21.684 3.253 -23.936 1.00 95.12 185 VAL A CA 1
ATOM 1499 C C . VAL A 1 185 ? 22.243 1.874 -24.277 1.00 95.12 185 VAL A C 1
ATOM 1501 O O . VAL A 1 185 ? 23.460 1.692 -24.245 1.00 95.12 185 VAL A O 1
ATOM 1504 N N . ARG A 1 186 ? 21.393 0.932 -24.701 1.00 93.56 186 ARG A N 1
ATOM 1505 C CA . ARG A 1 186 ? 21.829 -0.408 -25.130 1.00 93.56 186 ARG A CA 1
ATOM 1506 C C . ARG A 1 186 ? 22.785 -0.348 -26.330 1.00 93.56 186 ARG A C 1
ATOM 1508 O O . ARG A 1 186 ? 23.810 -1.029 -26.340 1.00 93.56 186 ARG A O 1
ATOM 1515 N N . ALA A 1 187 ? 22.498 0.512 -27.308 1.00 93.06 187 ALA A N 1
ATOM 1516 C CA . ALA A 1 187 ? 23.366 0.758 -28.459 1.00 93.06 187 ALA A CA 1
ATOM 1517 C C . ALA A 1 187 ? 24.719 1.342 -28.035 1.00 93.06 187 ALA A C 1
ATOM 1519 O O . ALA A 1 187 ? 25.767 0.864 -28.461 1.00 93.06 187 ALA A O 1
ATOM 1520 N N . ALA A 1 188 ? 24.699 2.357 -27.171 1.00 92.69 188 ALA A N 1
ATOM 1521 C CA . ALA A 1 188 ? 25.888 3.031 -26.678 1.00 92.69 188 ALA A CA 1
ATOM 1522 C C . ALA A 1 188 ? 26.779 2.079 -25.863 1.00 92.69 188 ALA A C 1
ATOM 1524 O O . ALA A 1 188 ? 27.998 2.130 -26.007 1.00 92.69 188 ALA A O 1
ATOM 1525 N N . MET A 1 189 ? 26.197 1.154 -25.086 1.00 91.12 189 MET A N 1
ATOM 1526 C CA . MET A 1 189 ? 26.947 0.080 -24.420 1.00 91.12 189 MET A CA 1
ATOM 1527 C C . MET A 1 189 ? 27.639 -0.848 -25.418 1.00 91.12 189 MET A C 1
ATOM 1529 O O . MET A 1 189 ? 28.821 -1.146 -25.253 1.00 91.12 189 MET A O 1
ATOM 1533 N N . ALA A 1 190 ? 26.925 -1.289 -26.458 1.00 90.38 190 ALA A N 1
ATOM 1534 C CA . ALA A 1 190 ? 27.484 -2.167 -27.482 1.00 90.38 190 ALA A CA 1
ATOM 1535 C C . ALA A 1 190 ? 28.619 -1.482 -28.264 1.00 90.38 190 ALA A C 1
ATOM 1537 O O . ALA A 1 190 ? 29.670 -2.085 -28.472 1.00 90.38 190 ALA A O 1
ATOM 1538 N N . ILE A 1 191 ? 28.444 -0.206 -28.625 1.00 88.56 191 ILE A N 1
ATOM 1539 C CA . ILE A 1 191 ? 29.459 0.622 -29.300 1.00 88.56 191 ILE A CA 1
ATOM 1540 C C . ILE A 1 191 ? 30.668 0.870 -28.396 1.00 88.56 191 ILE A C 1
ATOM 1542 O O . ILE A 1 191 ? 31.799 0.881 -28.873 1.00 88.56 191 ILE A O 1
ATOM 1546 N N . ALA A 1 192 ? 30.448 1.061 -27.093 1.00 84.19 192 ALA A N 1
ATOM 1547 C CA . ALA A 1 192 ? 31.530 1.201 -26.129 1.00 84.19 192 ALA A CA 1
ATOM 1548 C C . ALA A 1 192 ? 32.335 -0.096 -25.953 1.00 84.19 192 ALA A C 1
ATOM 1550 O O . ALA A 1 192 ? 33.445 -0.016 -25.433 1.00 84.19 192 ALA A O 1
ATOM 1551 N N . GLY A 1 193 ? 31.790 -1.259 -26.323 1.00 80.81 193 GLY A N 1
ATOM 1552 C CA . GLY A 1 193 ? 32.489 -2.544 -26.393 1.00 80.81 193 GLY A CA 1
ATOM 1553 C C . GLY A 1 193 ? 33.240 -2.729 -27.716 1.00 80.81 193 GLY A C 1
ATOM 1554 O O . GLY A 1 193 ? 33.972 -1.838 -28.141 1.00 80.81 193 GLY A O 1
ATOM 1555 N N . ASP A 1 194 ? 33.054 -3.883 -28.363 1.00 76.00 194 ASP A N 1
ATOM 1556 C CA . ASP A 1 194 ? 33.659 -4.182 -29.672 1.00 76.00 194 ASP A CA 1
ATOM 1557 C C . ASP A 1 194 ? 32.879 -3.538 -30.836 1.00 76.00 194 ASP A C 1
ATOM 1559 O O . ASP A 1 194 ? 33.402 -3.410 -31.947 1.00 76.00 194 ASP A O 1
ATOM 1563 N N . GLY A 1 195 ? 31.636 -3.097 -30.592 1.00 76.00 195 GLY A N 1
ATOM 1564 C CA . GLY A 1 195 ? 30.822 -2.378 -31.571 1.00 76.00 195 GLY A CA 1
ATOM 1565 C C . GLY A 1 195 ? 30.434 -3.209 -32.795 1.00 76.00 195 GLY A C 1
ATOM 1566 O O . GLY A 1 195 ? 30.069 -2.651 -33.832 1.00 76.00 195 GLY A O 1
ATOM 1567 N N . GLY A 1 196 ? 30.541 -4.536 -32.709 1.00 83.56 196 GLY A N 1
ATOM 1568 C CA . GLY A 1 196 ? 30.238 -5.438 -33.805 1.00 83.56 196 GLY A CA 1
ATOM 1569 C C . GLY A 1 196 ? 28.742 -5.504 -34.100 1.00 83.56 196 GLY A C 1
ATOM 1570 O O . GLY A 1 196 ? 27.894 -5.280 -33.235 1.00 83.56 196 GLY A O 1
ATOM 1571 N N . LYS A 1 197 ? 28.399 -5.900 -35.331 1.00 85.25 197 LYS A N 1
ATOM 1572 C CA . LYS A 1 197 ? 27.002 -6.153 -35.723 1.00 85.25 197 LYS A CA 1
ATOM 1573 C C . LYS A 1 197 ? 26.326 -7.149 -34.770 1.00 85.25 197 LYS A C 1
ATOM 1575 O O . LYS A 1 197 ? 25.183 -6.944 -34.371 1.00 85.25 197 LYS A O 1
ATOM 1580 N N . ASP A 1 198 ? 27.062 -8.183 -34.371 1.00 86.06 198 ASP A N 1
ATOM 1581 C CA . ASP A 1 198 ? 26.584 -9.215 -33.450 1.00 86.06 198 ASP A CA 1
ATOM 1582 C C . ASP A 1 198 ? 26.373 -8.676 -32.023 1.00 86.06 198 ASP A C 1
ATOM 1584 O O . ASP A 1 198 ? 25.480 -9.142 -31.319 1.00 86.06 198 ASP A O 1
ATOM 1588 N N . ASP A 1 199 ? 27.131 -7.664 -31.590 1.00 85.88 199 ASP A N 1
ATOM 1589 C CA . ASP A 1 199 ? 26.948 -7.020 -30.279 1.00 85.88 199 ASP A CA 1
ATOM 1590 C C . ASP A 1 199 ? 25.682 -6.173 -30.246 1.00 85.88 199 ASP A C 1
ATOM 1592 O O . ASP A 1 199 ? 24.904 -6.243 -29.296 1.00 85.88 199 ASP A O 1
ATOM 1596 N N . LEU A 1 200 ? 25.442 -5.416 -31.319 1.00 88.25 200 LEU A N 1
ATOM 1597 C CA . LEU A 1 200 ? 24.239 -4.603 -31.478 1.00 88.25 200 LEU A CA 1
ATOM 1598 C C . LEU A 1 200 ? 22.975 -5.478 -31.532 1.00 88.25 200 LEU A C 1
ATOM 1600 O O . LEU A 1 200 ? 21.962 -5.136 -30.924 1.00 88.25 200 LEU A O 1
ATOM 1604 N N . LEU A 1 201 ? 23.041 -6.637 -32.194 1.00 88.88 201 LEU A N 1
ATOM 1605 C CA . LEU A 1 201 ? 21.946 -7.612 -32.190 1.00 88.88 201 LEU A CA 1
ATOM 1606 C C . LEU A 1 201 ? 21.718 -8.207 -30.796 1.00 88.88 201 LEU A C 1
ATOM 1608 O O . LEU A 1 201 ? 20.578 -8.289 -30.340 1.00 88.88 201 LEU A O 1
ATOM 1612 N N . ARG A 1 202 ? 22.790 -8.576 -30.080 1.00 88.56 202 ARG A N 1
ATOM 1613 C CA . ARG A 1 202 ? 22.699 -9.083 -28.698 1.00 88.56 202 ARG A CA 1
ATOM 1614 C C . ARG A 1 202 ? 22.129 -8.055 -27.722 1.00 88.56 202 ARG A C 1
ATOM 1616 O O . ARG A 1 202 ? 21.451 -8.439 -26.775 1.00 88.56 202 ARG A O 1
ATOM 1623 N N . ALA A 1 203 ? 22.352 -6.770 -27.976 1.00 86.88 203 ALA A N 1
ATOM 1624 C CA . ALA A 1 203 ? 21.763 -5.669 -27.219 1.00 86.88 203 ALA A CA 1
ATOM 1625 C C . ALA A 1 203 ? 20.255 -5.463 -27.504 1.00 86.88 203 ALA A C 1
ATOM 1627 O O . ALA A 1 203 ? 19.615 -4.613 -26.882 1.00 86.88 203 ALA A O 1
ATOM 1628 N N . GLY A 1 204 ? 19.662 -6.253 -28.407 1.00 89.25 204 GLY A N 1
ATOM 1629 C CA . GLY A 1 204 ? 18.225 -6.254 -28.685 1.00 89.25 204 GLY A CA 1
ATOM 1630 C C . GLY A 1 204 ? 17.770 -5.136 -29.621 1.00 89.25 204 GLY A C 1
ATOM 1631 O O . GLY A 1 204 ? 16.593 -4.775 -29.605 1.00 89.25 204 GLY A O 1
ATOM 1632 N N . LEU A 1 205 ? 18.680 -4.564 -30.415 1.00 91.19 205 LEU A N 1
ATOM 1633 C CA . LEU A 1 205 ? 18.322 -3.557 -31.409 1.00 91.19 205 LEU A CA 1
ATOM 1634 C C . LEU A 1 205 ? 17.640 -4.201 -32.634 1.00 91.19 205 LEU A C 1
ATOM 1636 O O . LEU A 1 205 ? 18.049 -5.283 -33.058 1.00 91.19 205 LEU A O 1
ATOM 1640 N N . PRO A 1 206 ? 16.662 -3.522 -33.269 1.00 93.00 206 PRO A N 1
ATOM 1641 C CA . PRO A 1 206 ? 16.076 -3.979 -34.530 1.00 93.00 206 PRO A CA 1
ATOM 1642 C C . PRO A 1 206 ? 17.104 -4.041 -35.671 1.00 93.00 206 PRO A C 1
ATOM 1644 O O . PRO A 1 206 ? 17.945 -3.149 -35.792 1.00 93.00 206 PRO A O 1
ATOM 1647 N N . ASP A 1 207 ? 16.977 -5.025 -36.568 1.00 91.62 207 ASP A N 1
ATOM 1648 C CA . ASP A 1 207 ? 17.916 -5.266 -37.681 1.00 91.62 207 ASP A CA 1
ATOM 1649 C C . ASP A 1 207 ? 18.194 -4.025 -38.546 1.00 91.62 207 ASP A C 1
ATOM 1651 O O . ASP A 1 207 ? 19.332 -3.772 -38.956 1.00 91.62 207 ASP A O 1
ATOM 1655 N N . GLU A 1 208 ? 17.159 -3.225 -38.810 1.00 92.00 208 GLU A N 1
ATOM 1656 C CA . GLU A 1 208 ? 17.270 -1.987 -39.585 1.00 92.00 208 GLU A CA 1
ATOM 1657 C C . GLU A 1 208 ? 18.181 -0.965 -38.888 1.00 92.00 208 GLU A C 1
ATOM 1659 O O . GLU A 1 208 ? 19.069 -0.376 -39.514 1.00 92.00 208 GLU A O 1
ATOM 1664 N N . VAL A 1 209 ? 18.004 -0.799 -37.575 1.00 92.19 209 VAL A N 1
ATOM 1665 C CA . VAL A 1 209 ? 18.815 0.099 -36.745 1.00 92.19 209 VAL A CA 1
ATOM 1666 C C . VAL A 1 209 ? 20.257 -0.401 -36.704 1.00 92.19 209 VAL A C 1
ATOM 1668 O O . VAL A 1 209 ? 21.181 0.382 -36.915 1.00 92.19 209 VAL A O 1
ATOM 1671 N N . VAL A 1 210 ? 20.460 -1.710 -36.523 1.00 92.75 210 VAL A N 1
ATOM 1672 C CA . VAL A 1 210 ? 21.791 -2.334 -36.518 1.00 92.75 210 VAL A CA 1
ATOM 1673 C C . VAL A 1 210 ? 22.535 -2.085 -37.830 1.00 92.75 210 VAL A C 1
ATOM 1675 O O . VAL A 1 210 ? 23.718 -1.739 -37.811 1.00 92.75 210 VAL A O 1
ATOM 1678 N N . SER A 1 211 ? 21.863 -2.242 -38.975 1.00 92.00 211 SER A N 1
ATOM 1679 C CA . SER A 1 211 ? 22.476 -2.016 -40.288 1.00 92.00 211 SER A CA 1
ATOM 1680 C C . SER A 1 211 ? 22.909 -0.560 -40.466 1.00 92.00 211 SER A C 1
ATOM 1682 O O . SER A 1 211 ? 24.041 -0.301 -40.878 1.00 92.00 211 SER A O 1
ATOM 1684 N N . ARG A 1 212 ? 22.033 0.390 -40.113 1.00 92.81 212 ARG A N 1
ATOM 1685 C CA . ARG A 1 212 ? 22.320 1.831 -40.190 1.00 92.81 212 ARG A CA 1
ATOM 1686 C C . ARG A 1 212 ? 23.469 2.229 -39.265 1.00 92.81 212 ARG A C 1
ATOM 1688 O O . ARG A 1 212 ? 24.369 2.945 -39.696 1.00 92.81 212 ARG A O 1
ATOM 1695 N N . LEU A 1 213 ? 23.476 1.725 -38.030 1.00 91.44 213 LEU A N 1
ATOM 1696 C CA . LEU A 1 213 ? 24.553 1.978 -37.071 1.00 91.44 213 LEU A CA 1
ATOM 1697 C C . LEU A 1 213 ? 25.883 1.392 -37.540 1.00 91.44 213 LEU A C 1
ATOM 1699 O O . LEU A 1 213 ? 26.889 2.089 -37.512 1.00 91.44 213 LEU A O 1
ATOM 1703 N N . SER A 1 214 ? 25.890 0.160 -38.049 1.00 90.44 214 SER A N 1
ATOM 1704 C CA . SER A 1 214 ? 27.112 -0.489 -38.544 1.00 90.44 214 SER A CA 1
ATOM 1705 C C . SER A 1 214 ? 27.758 0.280 -39.702 1.00 90.44 214 SER A C 1
ATOM 1707 O O . SER A 1 214 ? 28.982 0.292 -39.838 1.00 90.44 214 SER A O 1
ATOM 1709 N N . GLU A 1 215 ? 26.955 0.912 -40.564 1.00 91.00 215 GLU A N 1
ATOM 1710 C CA . GLU A 1 215 ? 27.475 1.784 -41.618 1.00 91.00 215 GLU A CA 1
ATOM 1711 C C . GLU A 1 215 ? 27.961 3.127 -41.060 1.00 91.00 215 GLU A C 1
ATOM 1713 O O . GLU A 1 215 ? 29.052 3.574 -41.421 1.00 91.00 215 GLU A O 1
ATOM 1718 N N . ALA A 1 216 ? 27.191 3.741 -40.158 1.00 90.31 216 ALA A N 1
ATOM 1719 C CA . ALA A 1 216 ? 27.546 5.006 -39.524 1.00 90.31 216 ALA A CA 1
ATOM 1720 C C . ALA A 1 216 ? 28.858 4.903 -38.732 1.00 90.31 216 ALA A C 1
ATOM 1722 O O . ALA A 1 216 ? 29.716 5.768 -38.862 1.00 90.31 216 ALA A O 1
ATOM 1723 N N . MET A 1 217 ? 29.074 3.808 -37.998 1.00 87.38 217 MET A N 1
ATOM 1724 C CA . MET A 1 217 ? 30.298 3.567 -37.223 1.00 87.38 217 MET A CA 1
ATOM 1725 C C . MET A 1 217 ? 31.558 3.530 -38.095 1.00 87.38 217 MET A C 1
ATOM 1727 O O . MET A 1 217 ? 32.611 3.990 -37.672 1.00 87.38 217 MET A O 1
ATOM 1731 N N . LYS A 1 218 ? 31.470 3.038 -39.340 1.00 87.56 218 LYS A N 1
ATOM 1732 C CA . LYS A 1 218 ? 32.610 3.037 -40.281 1.00 87.56 218 LYS A CA 1
ATOM 1733 C C . LYS A 1 218 ? 32.978 4.432 -40.782 1.00 87.56 218 LYS A C 1
ATOM 1735 O O . LYS A 1 218 ? 34.083 4.622 -41.283 1.00 87.56 218 LYS A O 1
ATOM 1740 N N . LYS A 1 219 ? 32.034 5.371 -40.722 1.00 88.62 219 LYS A N 1
ATOM 1741 C CA . LYS A 1 219 ? 32.149 6.733 -41.256 1.00 88.62 219 LYS A CA 1
ATOM 1742 C C . LYS A 1 219 ? 32.103 7.791 -40.152 1.00 88.62 219 LYS A C 1
ATOM 1744 O O . LYS A 1 219 ? 31.987 8.969 -40.478 1.00 88.62 219 LYS A O 1
ATOM 1749 N N . THR A 1 220 ? 32.153 7.378 -38.884 1.00 85.31 220 THR A N 1
ATOM 1750 C CA . THR A 1 220 ? 31.891 8.283 -37.768 1.00 85.31 220 THR A CA 1
ATOM 1751 C C . THR A 1 220 ? 32.919 9.403 -37.700 1.00 85.31 220 THR A C 1
ATOM 1753 O O . THR A 1 220 ? 34.114 9.192 -37.917 1.00 85.31 220 THR A O 1
ATOM 1756 N N . LEU A 1 221 ? 32.428 10.604 -37.400 1.00 80.88 221 LEU A N 1
ATOM 1757 C CA . LEU A 1 221 ? 33.250 11.788 -37.144 1.00 80.88 221 LEU A CA 1
ATOM 1758 C C . LEU A 1 221 ? 33.632 11.936 -35.665 1.00 80.88 221 LEU A C 1
ATOM 1760 O O . LEU A 1 221 ? 34.357 12.868 -35.311 1.00 80.88 221 LEU A O 1
ATOM 1764 N N . GLY A 1 222 ? 33.112 11.064 -34.800 1.00 83.50 222 GLY A N 1
ATOM 1765 C CA . GLY A 1 222 ? 33.359 11.115 -33.368 1.00 83.50 222 GLY A CA 1
ATOM 1766 C C . GLY A 1 222 ? 34.720 10.549 -32.959 1.00 83.50 222 GLY A C 1
ATOM 1767 O O . GLY A 1 222 ? 35.490 10.016 -33.762 1.00 83.50 222 GLY A O 1
ATOM 1768 N N . ILE A 1 223 ? 35.036 10.693 -31.673 1.00 83.94 223 ILE A N 1
ATOM 1769 C CA . ILE A 1 223 ? 36.260 10.135 -31.084 1.00 83.94 223 ILE A CA 1
ATOM 1770 C C . ILE A 1 223 ? 36.008 8.726 -30.528 1.00 83.94 223 ILE A C 1
ATOM 1772 O O . ILE A 1 223 ? 34.910 8.408 -30.084 1.00 83.94 223 ILE A O 1
ATOM 1776 N N . GLY A 1 224 ? 37.042 7.884 -30.472 1.00 78.06 224 GLY A N 1
ATOM 1777 C CA . GLY A 1 224 ? 36.926 6.558 -29.854 1.00 78.06 224 GLY A CA 1
ATOM 1778 C C . GLY A 1 224 ? 36.433 6.627 -28.400 1.00 78.06 224 GLY A C 1
ATOM 1779 O O . GLY A 1 224 ? 36.901 7.463 -27.620 1.00 78.06 224 GLY A O 1
ATOM 1780 N N . VAL A 1 225 ? 35.491 5.747 -28.041 1.00 79.75 225 VAL A N 1
ATOM 1781 C CA . VAL A 1 225 ? 34.864 5.708 -26.708 1.00 79.75 225 VAL A CA 1
ATOM 1782 C C . VAL A 1 225 ? 35.907 5.426 -25.621 1.00 79.75 225 VAL A C 1
ATOM 1784 O O . VAL A 1 225 ? 36.683 4.475 -25.719 1.00 79.75 225 VAL A O 1
ATOM 1787 N N . LYS A 1 226 ? 35.921 6.257 -24.571 1.00 76.12 226 LYS A N 1
ATOM 1788 C CA . LYS A 1 226 ? 36.785 6.107 -23.384 1.00 76.12 226 LYS A CA 1
ATOM 1789 C C . LYS A 1 226 ? 36.017 5.528 -22.189 1.00 76.12 226 LYS A C 1
ATOM 1791 O O . LYS A 1 226 ? 34.798 5.389 -22.236 1.00 76.12 226 LYS A O 1
ATOM 1796 N N . GLY A 1 227 ? 36.738 5.167 -21.125 1.00 74.69 227 GLY A N 1
ATOM 1797 C CA . GLY A 1 227 ? 36.190 4.419 -19.987 1.00 74.69 227 GLY A CA 1
ATOM 1798 C C . GLY A 1 227 ? 35.127 5.169 -19.180 1.00 74.69 227 GLY A C 1
ATOM 1799 O O . GLY A 1 227 ? 34.108 4.587 -18.834 1.00 74.69 227 GLY A O 1
ATOM 1800 N N . GLU A 1 228 ? 35.301 6.467 -18.935 1.00 83.88 228 GLU A N 1
ATOM 1801 C CA . GLU A 1 228 ? 34.465 7.216 -17.987 1.00 83.88 228 GLU A CA 1
ATOM 1802 C C . GLU A 1 228 ? 33.002 7.337 -18.443 1.00 83.88 228 GLU A C 1
ATOM 1804 O O . GLU A 1 228 ? 32.081 7.231 -17.636 1.00 83.88 228 GLU A O 1
ATOM 1809 N N . ILE A 1 229 ? 32.765 7.515 -19.748 1.00 88.00 229 ILE A N 1
ATOM 1810 C CA . ILE A 1 229 ? 31.404 7.555 -20.307 1.00 88.00 229 ILE A CA 1
ATOM 1811 C C . ILE A 1 229 ? 30.754 6.164 -20.313 1.00 88.00 229 ILE A C 1
ATOM 1813 O O . ILE A 1 229 ? 29.535 6.053 -20.190 1.00 88.00 229 ILE A O 1
ATOM 1817 N N . ARG A 1 230 ? 31.553 5.091 -20.406 1.00 87.38 230 ARG A N 1
ATOM 1818 C CA . ARG A 1 230 ? 31.057 3.710 -20.376 1.00 87.38 230 ARG A CA 1
ATOM 1819 C C . ARG A 1 230 ? 30.430 3.388 -19.021 1.00 87.38 230 ARG A C 1
ATOM 1821 O O . ARG A 1 230 ? 29.336 2.829 -18.993 1.00 87.38 230 ARG A O 1
ATOM 1828 N N . ASP A 1 231 ? 31.074 3.788 -17.926 1.00 90.25 231 ASP A N 1
ATOM 1829 C CA . ASP A 1 231 ? 30.550 3.577 -16.572 1.00 90.25 231 ASP A CA 1
ATOM 1830 C C . ASP A 1 231 ? 29.203 4.290 -16.384 1.00 90.25 231 ASP A C 1
ATOM 1832 O O . ASP A 1 231 ? 28.242 3.709 -15.881 1.00 90.25 231 ASP A O 1
ATOM 1836 N N . VAL A 1 232 ? 29.093 5.529 -16.873 1.00 92.44 232 VAL A N 1
ATOM 1837 C CA . VAL A 1 232 ? 27.851 6.316 -16.812 1.00 92.44 232 VAL A CA 1
ATOM 1838 C C . VAL A 1 232 ? 26.717 5.656 -17.600 1.00 92.44 232 VAL A C 1
ATOM 1840 O O . VAL A 1 232 ? 25.590 5.574 -17.108 1.00 92.44 232 VAL A O 1
ATOM 1843 N N . ILE A 1 233 ? 27.000 5.154 -18.804 1.00 92.44 233 ILE A N 1
ATOM 1844 C CA . ILE A 1 233 ? 26.013 4.433 -19.619 1.00 92.44 233 ILE A CA 1
ATOM 1845 C C . ILE A 1 233 ? 25.598 3.126 -18.934 1.00 92.44 233 ILE A C 1
ATOM 1847 O O . ILE A 1 233 ? 24.413 2.797 -18.935 1.00 92.44 233 ILE A O 1
ATOM 1851 N N . SER A 1 234 ? 26.536 2.406 -18.310 1.00 92.38 234 SER A N 1
ATOM 1852 C CA . SER A 1 234 ? 26.230 1.183 -17.559 1.00 92.38 234 SER A CA 1
ATOM 1853 C C . SER A 1 234 ? 25.253 1.458 -16.417 1.00 92.38 234 SER A C 1
ATOM 1855 O O . SER A 1 234 ? 24.248 0.761 -16.291 1.00 92.38 234 SER A O 1
ATOM 1857 N N . VAL A 1 235 ? 25.483 2.519 -15.634 1.00 94.38 235 VAL A N 1
ATOM 1858 C CA . VAL A 1 235 ? 24.550 2.927 -14.569 1.00 94.38 235 VAL A CA 1
ATOM 1859 C C . VAL A 1 235 ? 23.177 3.280 -15.145 1.00 94.38 235 VAL A C 1
ATOM 1861 O O . VAL A 1 235 ? 22.157 2.885 -14.586 1.00 94.38 235 VAL A O 1
ATOM 1864 N N . LEU A 1 236 ? 23.112 3.991 -16.275 1.00 95.25 236 LEU A N 1
ATOM 1865 C CA . LEU A 1 236 ? 21.830 4.281 -16.926 1.00 95.25 236 LEU A CA 1
ATOM 1866 C C . LEU A 1 236 ? 21.099 3.015 -17.376 1.00 95.25 236 LEU A C 1
ATOM 1868 O O . LEU A 1 236 ? 19.884 2.927 -17.198 1.00 95.25 236 LEU A O 1
ATOM 1872 N N . ASN A 1 237 ? 21.815 2.032 -17.921 1.00 94.62 237 ASN A N 1
ATOM 1873 C CA . ASN A 1 237 ? 21.220 0.755 -18.296 1.00 94.62 237 ASN A CA 1
ATOM 1874 C C . ASN A 1 237 ? 20.634 0.041 -17.072 1.00 94.62 237 ASN A C 1
ATOM 1876 O O . ASN A 1 237 ? 19.485 -0.391 -17.102 1.00 94.62 237 ASN A O 1
ATOM 1880 N N . GLU A 1 238 ? 21.369 0.005 -15.957 1.00 95.75 238 GLU A N 1
ATOM 1881 C CA . GLU A 1 238 ? 20.868 -0.549 -14.695 1.00 95.75 238 GLU A CA 1
ATOM 1882 C C . GLU A 1 238 ? 19.614 0.177 -14.186 1.00 95.75 238 GLU A C 1
ATOM 1884 O O . GLU A 1 238 ? 18.726 -0.459 -13.608 1.00 95.75 238 GLU A O 1
ATOM 1889 N N . LEU A 1 239 ? 19.495 1.491 -14.407 1.00 96.69 239 LEU A N 1
ATOM 1890 C CA . LEU A 1 239 ? 18.286 2.248 -14.071 1.00 96.69 239 LEU A CA 1
ATOM 1891 C C . LEU A 1 239 ? 17.092 1.848 -14.949 1.00 96.69 239 LEU A C 1
ATOM 1893 O O . LEU A 1 239 ? 15.994 1.685 -14.411 1.00 96.69 239 LEU A O 1
ATOM 1897 N N . PHE A 1 240 ? 17.285 1.640 -16.257 1.00 95.94 240 PHE A N 1
ATOM 1898 C CA . PHE A 1 240 ? 16.237 1.115 -17.145 1.00 95.94 240 PHE A CA 1
ATOM 1899 C C . PHE A 1 240 ? 15.808 -0.300 -16.747 1.00 95.94 240 PHE A C 1
ATOM 1901 O O . PHE A 1 240 ? 14.616 -0.557 -16.584 1.00 95.94 240 PHE A O 1
ATOM 1908 N N . GLU A 1 241 ? 16.753 -1.197 -16.469 1.00 95.50 241 GLU A N 1
ATOM 1909 C CA . GLU A 1 241 ? 16.416 -2.539 -15.987 1.00 95.50 241 GLU A CA 1
ATOM 1910 C C . GLU A 1 241 ? 15.706 -2.503 -14.627 1.00 95.50 241 GLU A C 1
ATOM 1912 O O . GLU A 1 241 ? 14.787 -3.280 -14.360 1.00 95.50 241 GLU A O 1
ATOM 1917 N N . THR A 1 242 ? 16.121 -1.598 -13.735 1.00 97.38 242 THR A N 1
ATOM 1918 C CA . THR A 1 242 ? 15.463 -1.407 -12.437 1.00 97.38 242 THR A CA 1
ATOM 1919 C C . THR A 1 242 ? 14.037 -0.915 -12.626 1.00 97.38 242 THR A C 1
ATOM 1921 O O . THR A 1 242 ? 13.140 -1.424 -11.956 1.00 97.38 242 THR A O 1
ATOM 1924 N N . ARG A 1 243 ? 13.802 0.007 -13.566 1.00 97.50 243 ARG A N 1
ATOM 1925 C CA . ARG A 1 243 ? 12.459 0.455 -13.943 1.00 97.50 243 ARG A CA 1
ATOM 1926 C C . ARG A 1 243 ? 11.583 -0.731 -14.356 1.00 97.50 243 ARG A C 1
ATOM 1928 O O . ARG A 1 243 ? 10.531 -0.922 -13.754 1.00 97.50 243 ARG A O 1
ATOM 1935 N N . GLU A 1 244 ? 12.049 -1.579 -15.275 1.00 96.50 244 GLU A N 1
ATOM 1936 C CA . GLU A 1 244 ? 11.307 -2.777 -15.703 1.00 96.50 244 GLU A CA 1
ATOM 1937 C C . GLU A 1 244 ? 11.061 -3.770 -14.550 1.00 96.50 244 GLU A C 1
ATOM 1939 O O . GLU A 1 244 ? 10.011 -4.414 -14.466 1.00 96.50 244 GLU A O 1
ATOM 1944 N N . ARG A 1 245 ? 12.033 -3.942 -13.642 1.00 97.88 245 ARG A N 1
ATOM 1945 C CA . ARG A 1 245 ? 11.873 -4.796 -12.450 1.00 97.88 245 ARG A CA 1
ATOM 1946 C C . ARG A 1 245 ? 10.802 -4.250 -11.507 1.00 97.88 245 ARG A C 1
ATOM 1948 O O . ARG A 1 245 ? 9.994 -5.027 -11.002 1.00 97.88 245 ARG A O 1
ATOM 1955 N N . VAL A 1 246 ? 10.779 -2.938 -11.281 1.00 97.88 246 VAL A N 1
ATOM 1956 C CA . VAL A 1 246 ? 9.780 -2.273 -10.432 1.00 97.88 246 VAL A CA 1
ATOM 1957 C C . VAL A 1 246 ? 8.395 -2.343 -11.066 1.00 97.88 246 VAL A C 1
ATOM 1959 O O . VAL A 1 246 ? 7.431 -2.632 -10.364 1.00 97.88 246 VAL A O 1
ATOM 1962 N N . GLU A 1 247 ? 8.280 -2.146 -12.380 1.00 97.81 247 GLU A N 1
ATOM 1963 C CA . GLU A 1 247 ? 7.011 -2.299 -13.098 1.00 97.81 247 GLU A CA 1
ATOM 1964 C C . GLU A 1 247 ? 6.456 -3.718 -12.949 1.00 97.81 247 GLU A C 1
ATOM 1966 O O . GLU A 1 247 ? 5.326 -3.881 -12.491 1.00 97.81 247 GLU A O 1
ATOM 1971 N N . ARG A 1 248 ? 7.273 -4.752 -13.194 1.00 98.00 248 ARG A N 1
ATOM 1972 C CA . ARG A 1 248 ? 6.874 -6.155 -12.975 1.00 98.00 248 ARG A CA 1
ATOM 1973 C C . ARG A 1 248 ? 6.496 -6.449 -11.525 1.00 98.00 248 ARG A C 1
ATOM 1975 O O . ARG A 1 248 ? 5.557 -7.201 -11.269 1.00 98.00 248 ARG A O 1
ATOM 1982 N N . TYR A 1 249 ? 7.211 -5.861 -10.568 1.00 97.44 249 TYR A N 1
ATOM 1983 C CA . TYR A 1 249 ? 6.879 -5.981 -9.149 1.00 97.44 249 TYR A CA 1
ATOM 1984 C C . TYR A 1 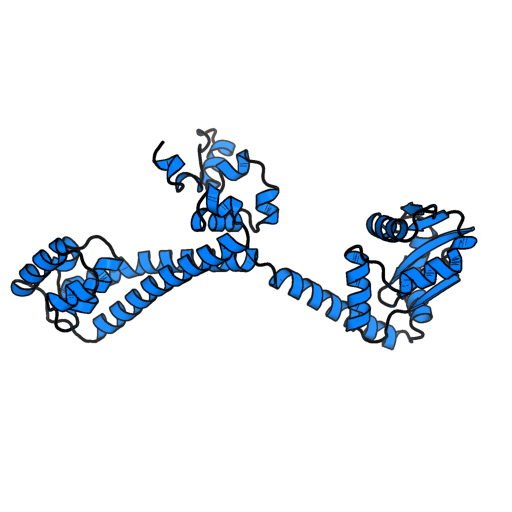249 ? 5.501 -5.377 -8.837 1.00 97.44 249 TYR A C 1
ATOM 1986 O O . TYR A 1 249 ? 4.685 -6.022 -8.177 1.00 97.44 249 TYR A O 1
ATOM 1994 N N . ILE A 1 250 ? 5.211 -4.180 -9.359 1.00 97.81 250 ILE A N 1
ATOM 1995 C CA . ILE A 1 250 ? 3.897 -3.537 -9.233 1.00 97.81 250 ILE A CA 1
ATOM 1996 C C . ILE A 1 250 ? 2.817 -4.402 -9.886 1.00 97.81 250 ILE A C 1
ATOM 1998 O O . ILE A 1 250 ? 1.769 -4.610 -9.280 1.00 97.81 250 ILE A O 1
ATOM 2002 N N . GLU A 1 251 ? 3.061 -4.932 -11.086 1.00 97.25 251 GLU A N 1
ATOM 2003 C CA . GLU A 1 251 ? 2.116 -5.810 -11.780 1.00 97.25 251 GLU A CA 1
ATOM 2004 C C . GLU A 1 251 ? 1.770 -7.055 -10.960 1.00 97.25 251 GLU A C 1
ATOM 2006 O O . GLU A 1 251 ? 0.591 -7.385 -10.816 1.00 97.25 251 GLU A O 1
ATOM 2011 N N . GLY A 1 252 ? 2.779 -7.722 -10.392 1.00 97.00 252 GLY A N 1
ATOM 2012 C CA . GLY A 1 252 ? 2.586 -8.888 -9.531 1.00 97.00 252 GLY A CA 1
ATOM 2013 C C . GLY A 1 252 ? 1.750 -8.561 -8.294 1.00 97.00 252 GLY A C 1
ATOM 2014 O O . GLY A 1 252 ? 0.747 -9.226 -8.035 1.00 97.00 252 GLY A O 1
ATOM 2015 N N . LEU A 1 253 ? 2.106 -7.488 -7.579 1.00 95.94 253 LEU A N 1
ATOM 2016 C CA . LEU A 1 253 ? 1.359 -7.035 -6.405 1.00 95.94 253 LEU A CA 1
ATOM 2017 C C . LEU A 1 253 ? -0.085 -6.655 -6.742 1.00 95.94 253 LEU A C 1
ATOM 2019 O O . LEU A 1 253 ? -1.006 -6.991 -6.006 1.00 95.94 253 LEU A O 1
ATOM 2023 N N . MET A 1 254 ? -0.307 -5.958 -7.852 1.00 97.56 254 MET A N 1
ATOM 2024 C CA . MET A 1 254 ? -1.637 -5.501 -8.245 1.00 97.56 254 MET A CA 1
ATOM 2025 C C . MET A 1 254 ? -2.576 -6.649 -8.600 1.00 97.56 254 MET A C 1
ATOM 2027 O O . MET A 1 254 ? -3.747 -6.608 -8.221 1.00 97.56 254 MET A O 1
ATOM 2031 N N . ARG A 1 255 ? -2.066 -7.702 -9.248 1.00 96.44 255 ARG A N 1
ATOM 2032 C CA . ARG A 1 255 ? -2.841 -8.926 -9.503 1.00 96.44 255 ARG A CA 1
ATOM 2033 C C . ARG A 1 255 ? -3.237 -9.643 -8.213 1.00 96.44 255 ARG A C 1
ATOM 2035 O O . ARG A 1 255 ? -4.291 -10.266 -8.171 1.00 96.44 255 ARG A O 1
ATOM 2042 N N . GLU A 1 256 ? -2.423 -9.542 -7.167 1.00 95.12 256 GLU A N 1
ATOM 2043 C CA . GLU A 1 256 ? -2.729 -10.121 -5.857 1.00 95.12 256 GLU A CA 1
ATOM 2044 C C . GLU A 1 256 ? -3.713 -9.255 -5.050 1.00 95.12 256 GLU A C 1
ATOM 2046 O O . GLU A 1 256 ? -4.647 -9.770 -4.441 1.00 95.12 256 GLU A O 1
ATOM 2051 N N . ILE A 1 257 ? -3.503 -7.937 -5.028 1.00 94.06 257 ILE A N 1
ATOM 2052 C CA . ILE A 1 257 ? -4.194 -7.008 -4.119 1.00 94.06 257 ILE A CA 1
ATOM 2053 C C . ILE A 1 257 ? -5.509 -6.497 -4.714 1.00 94.06 257 ILE A C 1
ATOM 2055 O O . ILE A 1 257 ? -6.492 -6.328 -3.995 1.00 94.06 257 ILE A O 1
ATOM 2059 N N . ALA A 1 258 ? -5.528 -6.211 -6.015 1.00 96.50 258 ALA A N 1
ATOM 2060 C CA . ALA A 1 258 ? -6.668 -5.621 -6.709 1.00 96.50 258 ALA A CA 1
ATOM 2061 C C . ALA A 1 258 ? -6.817 -6.217 -8.127 1.00 96.50 258 ALA A C 1
ATOM 2063 O O . ALA A 1 258 ? -6.665 -5.494 -9.120 1.00 96.50 258 ALA A O 1
ATOM 2064 N N . PRO A 1 259 ? -7.132 -7.525 -8.246 1.00 96.88 259 PRO A N 1
ATOM 2065 C CA . PRO A 1 259 ? -7.233 -8.218 -9.534 1.00 96.88 259 PRO A CA 1
ATOM 2066 C C . PRO A 1 259 ? -8.277 -7.583 -10.457 1.00 96.88 259 PRO A C 1
ATOM 2068 O O . PRO A 1 259 ? -7.960 -7.236 -11.586 1.00 96.88 259 PRO A O 1
ATOM 2071 N N . ASN A 1 260 ? -9.478 -7.290 -9.946 1.00 97.19 260 ASN A N 1
ATOM 2072 C CA . ASN A 1 260 ? -10.547 -6.681 -10.748 1.00 97.19 260 ASN A CA 1
ATOM 2073 C C . ASN A 1 260 ? -10.147 -5.311 -11.321 1.00 97.19 260 ASN A C 1
ATOM 2075 O O . ASN A 1 260 ? -10.455 -4.991 -12.465 1.00 97.19 260 ASN A O 1
ATOM 2079 N N . LEU A 1 261 ? -9.450 -4.489 -10.527 1.00 95.38 261 LEU A N 1
ATOM 2080 C CA . LEU A 1 261 ? -8.964 -3.191 -10.997 1.00 95.38 261 LEU A CA 1
ATOM 2081 C C . LEU A 1 261 ? -7.861 -3.369 -12.048 1.00 95.38 261 LEU A C 1
ATOM 2083 O O . LEU A 1 261 ? -7.813 -2.615 -13.017 1.00 95.38 261 LEU A O 1
ATOM 2087 N N . SER A 1 262 ? -7.004 -4.374 -11.861 1.00 95.94 262 SER A N 1
ATOM 2088 C CA . SER A 1 262 ? -5.946 -4.729 -12.807 1.00 95.94 262 SER A CA 1
ATOM 2089 C C . SER A 1 262 ? -6.507 -5.205 -14.144 1.00 95.94 262 SER A C 1
ATOM 2091 O O . SER A 1 262 ? -5.968 -4.829 -15.178 1.00 95.94 262 SER A O 1
ATOM 2093 N N . ASP A 1 263 ? -7.598 -5.969 -14.134 1.00 94.81 263 ASP A N 1
ATOM 2094 C CA . ASP A 1 263 ? -8.242 -6.469 -15.351 1.00 94.81 263 ASP A CA 1
ATOM 2095 C C . ASP A 1 263 ? -8.959 -5.354 -16.123 1.00 94.81 263 ASP A C 1
ATOM 2097 O O . ASP A 1 263 ? -8.942 -5.338 -17.351 1.00 94.81 263 ASP A O 1
ATOM 2101 N N . VAL A 1 264 ? -9.567 -4.396 -15.412 1.00 92.88 264 VAL A N 1
ATOM 2102 C CA . VAL A 1 264 ? -10.327 -3.297 -16.032 1.00 92.88 264 VAL A CA 1
ATOM 2103 C C . VAL A 1 264 ? -9.424 -2.172 -16.538 1.00 92.88 264 VAL A C 1
ATOM 2105 O O . VAL A 1 264 ? -9.640 -1.665 -17.634 1.00 92.88 264 VAL A O 1
ATOM 2108 N N . ALA A 1 265 ? -8.453 -1.732 -15.735 1.00 91.75 265 ALA A N 1
ATOM 2109 C CA . ALA A 1 265 ? -7.635 -0.554 -16.038 1.00 91.75 265 ALA A CA 1
ATOM 2110 C C . ALA A 1 265 ? -6.192 -0.898 -16.446 1.00 91.75 265 ALA A C 1
ATOM 2112 O O . ALA A 1 265 ? -5.461 -0.028 -16.918 1.00 91.75 265 ALA A O 1
ATOM 2113 N N . GLY A 1 266 ? -5.758 -2.140 -16.242 1.00 94.69 266 GLY A N 1
ATOM 2114 C CA . GLY A 1 266 ? -4.353 -2.525 -16.286 1.00 94.69 266 GLY A CA 1
ATOM 2115 C C . GLY A 1 266 ? -3.658 -2.325 -14.926 1.00 94.69 266 GLY A C 1
ATOM 2116 O O . GLY A 1 266 ? -3.997 -1.394 -14.184 1.00 94.69 266 GLY A O 1
ATOM 2117 N N . PRO A 1 267 ? -2.646 -3.145 -14.581 1.00 95.88 267 PRO A N 1
ATOM 2118 C CA . PRO A 1 267 ? -2.019 -3.094 -13.260 1.00 95.88 267 PRO A CA 1
ATOM 2119 C C . PRO A 1 267 ? -1.352 -1.748 -12.939 1.00 95.88 267 PRO A C 1
ATOM 2121 O O . PRO A 1 267 ? -1.562 -1.205 -11.858 1.00 95.88 267 PRO A O 1
ATOM 2124 N N . LEU A 1 268 ? -0.588 -1.171 -13.877 1.00 95.69 268 LEU A N 1
ATOM 2125 C CA . LEU A 1 268 ? 0.127 0.093 -13.647 1.00 95.69 268 LEU A CA 1
ATOM 2126 C C . LEU A 1 268 ? -0.827 1.278 -13.454 1.00 95.69 268 LEU A C 1
ATOM 2128 O O . LEU A 1 268 ? -0.630 2.089 -12.549 1.00 95.69 268 LEU A O 1
ATOM 2132 N N . LEU A 1 269 ? -1.880 1.382 -14.270 1.00 95.81 269 LEU A N 1
ATOM 2133 C CA . LEU A 1 269 ? -2.878 2.442 -14.116 1.00 95.81 269 LEU A CA 1
ATOM 2134 C C . LEU A 1 269 ? -3.688 2.251 -12.827 1.00 95.81 269 LEU A C 1
ATOM 2136 O O . LEU A 1 269 ? -3.895 3.215 -12.091 1.00 95.81 269 LEU A O 1
ATOM 2140 N N . GLY A 1 270 ? -4.079 1.012 -12.512 1.00 96.56 270 GLY A N 1
ATOM 2141 C CA . GLY A 1 270 ? -4.738 0.663 -11.254 1.00 96.56 270 GLY A CA 1
ATOM 2142 C C . GLY A 1 270 ? -3.904 1.041 -10.028 1.00 96.56 270 GLY A C 1
ATOM 2143 O O . GLY A 1 270 ? -4.407 1.691 -9.112 1.00 96.56 270 GLY A O 1
ATOM 2144 N N . ALA A 1 271 ? -2.607 0.727 -10.043 1.00 97.25 271 ALA A N 1
ATOM 2145 C CA . ALA A 1 271 ? -1.671 1.117 -8.993 1.00 97.25 271 ALA A CA 1
ATOM 2146 C C . ALA A 1 271 ? -1.609 2.641 -8.827 1.00 97.25 271 ALA A C 1
ATOM 2148 O O . ALA A 1 271 ? -1.674 3.153 -7.711 1.00 97.25 271 ALA A O 1
ATOM 2149 N N . ARG A 1 272 ? -1.551 3.390 -9.935 1.00 97.06 272 ARG A N 1
ATOM 2150 C CA . ARG A 1 272 ? -1.550 4.859 -9.898 1.00 97.06 272 ARG A CA 1
ATOM 2151 C C . ARG A 1 272 ? -2.857 5.431 -9.342 1.00 97.06 272 ARG A C 1
ATOM 2153 O O . ARG A 1 272 ? -2.801 6.401 -8.589 1.00 97.06 272 ARG A O 1
ATOM 2160 N N . LEU A 1 273 ? -4.011 4.830 -9.647 1.00 96.81 273 LEU A N 1
ATOM 2161 C CA . LEU A 1 273 ? -5.302 5.216 -9.059 1.00 96.81 273 LEU A CA 1
ATOM 2162 C C . LEU A 1 273 ? -5.313 5.012 -7.538 1.00 96.81 273 LEU A C 1
ATOM 2164 O O . LEU A 1 273 ? -5.710 5.924 -6.811 1.00 96.81 273 LEU A O 1
ATOM 2168 N N . ILE A 1 274 ? -4.822 3.865 -7.054 1.00 96.88 274 ILE A N 1
ATOM 2169 C CA . ILE A 1 274 ? -4.676 3.581 -5.615 1.00 96.88 274 ILE A CA 1
ATOM 2170 C C . ILE A 1 274 ? -3.775 4.631 -4.952 1.00 96.88 274 ILE A C 1
ATOM 2172 O O . ILE A 1 274 ? -4.140 5.201 -3.921 1.00 96.88 274 ILE A O 1
ATOM 2176 N N . THR A 1 275 ? -2.631 4.943 -5.566 1.00 96.56 275 THR A N 1
ATOM 2177 C CA . THR A 1 275 ? -1.695 5.958 -5.064 1.00 96.56 275 THR A CA 1
ATOM 2178 C C . THR A 1 275 ? -2.320 7.345 -5.007 1.00 96.56 275 THR A C 1
ATOM 2180 O O . THR A 1 275 ? -2.203 8.019 -3.986 1.00 96.56 275 THR A O 1
ATOM 2183 N N . MET A 1 276 ? -3.037 7.761 -6.054 1.00 95.06 276 MET A N 1
ATOM 2184 C CA . MET A 1 276 ? -3.720 9.057 -6.094 1.00 95.06 276 MET A CA 1
ATOM 2185 C C . MET A 1 276 ? -4.854 9.170 -5.072 1.00 95.06 276 MET A C 1
ATOM 2187 O O . MET A 1 276 ? -5.061 10.247 -4.516 1.00 95.06 276 MET A O 1
ATOM 2191 N N . ALA A 1 277 ? -5.573 8.078 -4.807 1.00 95.56 277 ALA A N 1
ATOM 2192 C CA . ALA A 1 277 ? -6.604 8.033 -3.772 1.00 95.56 277 ALA A CA 1
ATOM 2193 C C . ALA A 1 277 ? -6.020 7.959 -2.346 1.00 95.56 277 ALA A C 1
ATOM 2195 O O . ALA A 1 277 ? -6.704 8.274 -1.370 1.00 95.56 277 ALA A O 1
ATOM 2196 N N . GLY A 1 278 ? -4.750 7.566 -2.210 1.00 94.06 278 GLY A N 1
ATOM 2197 C CA . GLY A 1 278 ? -4.065 7.414 -0.928 1.00 94.06 278 GLY A CA 1
ATOM 2198 C C . GLY A 1 278 ? -4.371 6.094 -0.213 1.00 94.06 278 GLY A C 1
ATOM 2199 O O . GLY A 1 278 ? -4.365 6.066 1.023 1.00 94.06 278 GLY A O 1
ATOM 2200 N N . GLY A 1 279 ? -4.686 5.044 -0.974 1.00 94.94 279 GLY A N 1
ATOM 2201 C CA . GLY A 1 279 ? -4.978 3.695 -0.489 1.00 94.94 279 GLY A CA 1
ATOM 2202 C C . GLY A 1 279 ? -6.162 3.051 -1.210 1.00 94.94 279 GLY A C 1
ATOM 2203 O O . GLY A 1 279 ? -7.010 3.742 -1.781 1.00 94.94 279 GLY A O 1
ATOM 2204 N N . LEU A 1 280 ? -6.234 1.721 -1.163 1.00 95.56 280 LEU A N 1
ATOM 2205 C CA . LEU A 1 280 ? -7.266 0.951 -1.863 1.00 95.56 280 LEU A CA 1
ATOM 2206 C C . LEU A 1 280 ? -8.659 1.191 -1.263 1.00 95.56 280 LEU A C 1
ATOM 2208 O O . LEU A 1 280 ? -9.608 1.446 -2.000 1.00 95.56 280 LEU A O 1
ATOM 2212 N N . ASP A 1 281 ? -8.768 1.208 0.068 1.00 94.25 281 ASP A N 1
ATOM 2213 C CA . ASP A 1 281 ? -10.040 1.464 0.760 1.00 94.25 281 ASP A CA 1
ATOM 2214 C C . ASP A 1 281 ? -10.594 2.854 0.441 1.00 94.25 281 ASP A C 1
ATOM 2216 O O . ASP A 1 281 ? -11.794 3.031 0.237 1.00 94.25 281 ASP A O 1
ATOM 2220 N N . LYS A 1 282 ? -9.708 3.853 0.353 1.00 95.69 282 LYS A N 1
ATOM 2221 C CA . LYS A 1 282 ? -10.101 5.212 -0.029 1.00 95.69 282 LYS A CA 1
ATOM 2222 C C . LYS A 1 282 ? -10.583 5.248 -1.467 1.00 95.69 282 LYS A C 1
ATOM 2224 O O . LYS A 1 282 ? -11.620 5.847 -1.720 1.00 95.69 282 LYS A O 1
ATOM 2229 N N . LEU A 1 283 ? -9.873 4.586 -2.385 1.00 96.88 283 LEU A N 1
ATOM 2230 C CA . LEU A 1 283 ? -10.295 4.480 -3.780 1.00 96.88 283 LEU A CA 1
ATOM 2231 C C . LEU A 1 283 ? -11.699 3.870 -3.890 1.00 96.88 283 LEU A C 1
ATOM 2233 O O . LEU A 1 283 ? -12.524 4.403 -4.624 1.00 96.88 283 LEU A O 1
ATOM 2237 N N . ALA A 1 284 ? -11.989 2.816 -3.121 1.00 96.69 284 ALA A N 1
ATOM 2238 C CA . ALA A 1 284 ? -13.294 2.154 -3.108 1.00 96.69 284 ALA A CA 1
ATOM 2239 C C . ALA A 1 284 ? -14.440 3.050 -2.596 1.00 96.69 284 ALA A C 1
ATOM 2241 O O . ALA A 1 284 ? -15.594 2.843 -2.964 1.00 96.69 284 ALA A O 1
ATOM 2242 N N . GLN A 1 285 ? -14.136 4.050 -1.765 1.00 97.62 285 GLN A N 1
ATOM 2243 C CA . GLN A 1 285 ? -15.114 5.011 -1.241 1.00 97.62 285 GLN A CA 1
ATOM 2244 C C . GLN A 1 285 ? -15.329 6.223 -2.160 1.00 97.62 285 GLN A C 1
ATOM 2246 O O . GLN A 1 285 ? -16.272 6.989 -1.951 1.00 97.62 285 GLN A O 1
ATOM 2251 N N . LEU A 1 286 ? -14.466 6.435 -3.161 1.00 96.88 286 LEU A N 1
ATOM 2252 C CA . LEU A 1 286 ? -14.614 7.557 -4.083 1.00 96.88 286 LEU A CA 1
ATOM 2253 C C . LEU A 1 286 ? -15.775 7.310 -5.058 1.00 96.88 286 LEU A C 1
ATOM 2255 O O . LEU A 1 286 ? -15.880 6.229 -5.637 1.00 96.88 286 LEU A O 1
ATOM 2259 N N . PRO A 1 287 ? -16.624 8.320 -5.324 1.00 97.19 287 PRO A N 1
ATOM 2260 C CA . PRO A 1 287 ? -17.622 8.206 -6.374 1.00 97.19 287 PRO A CA 1
ATOM 2261 C C . PRO A 1 287 ? -16.945 8.167 -7.749 1.00 97.19 287 PRO A C 1
ATOM 2263 O O . PRO A 1 287 ? -15.871 8.745 -7.954 1.00 97.19 287 PRO A O 1
ATOM 2266 N N . ALA A 1 288 ? -17.617 7.553 -8.726 1.00 95.56 288 ALA A N 1
ATOM 2267 C CA . ALA A 1 288 ? -17.101 7.410 -10.088 1.00 95.56 288 ALA A CA 1
ATOM 2268 C C . ALA A 1 288 ? -16.707 8.755 -10.729 1.00 95.56 288 ALA A C 1
ATOM 2270 O O . ALA A 1 288 ? -15.689 8.836 -11.413 1.00 95.56 288 ALA A O 1
ATOM 2271 N N . SER A 1 289 ? -17.456 9.828 -10.449 1.00 94.25 289 SER A N 1
ATOM 2272 C CA . SER A 1 289 ? -17.152 11.182 -10.931 1.00 94.25 289 SER A CA 1
ATOM 2273 C C . SER A 1 289 ? -15.820 11.722 -10.406 1.00 94.25 289 SER A C 1
ATOM 2275 O O . SER A 1 289 ? -15.116 12.410 -11.141 1.00 94.25 289 SER A O 1
ATOM 2277 N N . THR A 1 290 ? -15.436 11.385 -9.170 1.00 94.38 290 THR A N 1
ATOM 2278 C CA . THR A 1 290 ? -14.121 11.741 -8.623 1.00 94.38 290 THR A CA 1
ATOM 2279 C C . THR A 1 290 ? -13.030 10.892 -9.261 1.00 94.38 290 THR A C 1
ATOM 2281 O O . THR A 1 290 ? -12.016 11.442 -9.685 1.00 94.38 290 THR A O 1
ATOM 2284 N N . ILE A 1 291 ? -13.248 9.576 -9.395 1.00 95.62 291 ILE A N 1
ATOM 2285 C CA . ILE A 1 291 ? -12.288 8.660 -10.037 1.00 95.62 291 ILE A CA 1
ATOM 2286 C C . ILE A 1 291 ? -11.987 9.107 -11.476 1.00 95.62 291 ILE A C 1
ATOM 2288 O O . ILE A 1 291 ? -10.824 9.159 -11.872 1.00 95.62 291 ILE A O 1
ATOM 2292 N N . GLN A 1 292 ? -13.014 9.517 -12.228 1.00 94.12 292 GLN A N 1
ATOM 2293 C CA . GLN A 1 292 ? -12.901 9.987 -13.612 1.00 94.12 292 GLN A CA 1
ATOM 2294 C C . GLN A 1 292 ? -11.865 11.105 -13.787 1.00 94.12 292 GLN A C 1
ATOM 2296 O O . GLN A 1 292 ? -11.156 11.158 -14.794 1.00 94.12 292 GLN A O 1
ATOM 2301 N N . ILE A 1 293 ? -11.770 11.999 -12.805 1.00 94.62 293 ILE A N 1
ATOM 2302 C CA . ILE A 1 293 ? -10.962 13.220 -12.866 1.00 94.62 293 ILE A CA 1
ATOM 2303 C C . ILE A 1 293 ? -9.725 13.171 -11.953 1.00 94.62 293 ILE A C 1
ATOM 2305 O O . ILE A 1 293 ? -9.014 14.174 -11.834 1.00 94.62 293 ILE A O 1
ATOM 2309 N N . LEU A 1 294 ? -9.416 12.017 -11.344 1.00 94.50 294 LEU A N 1
ATOM 2310 C CA . LEU A 1 294 ? -8.209 11.831 -10.531 1.00 94.50 294 LEU A CA 1
ATOM 2311 C C . LEU A 1 294 ? -6.952 12.181 -11.333 1.00 94.50 294 LEU A C 1
ATOM 2313 O O . LEU A 1 294 ? -6.752 11.709 -12.448 1.00 94.50 294 LEU A O 1
ATOM 2317 N N . GLY A 1 295 ? -6.102 13.039 -10.768 1.00 91.56 295 GLY A N 1
ATOM 2318 C CA . GLY A 1 295 ? -4.902 13.548 -11.440 1.00 91.56 295 GLY A CA 1
ATOM 2319 C C . GLY A 1 295 ? -5.110 14.829 -12.254 1.00 91.56 295 GLY A C 1
ATOM 2320 O O . GLY A 1 295 ? -4.132 15.494 -12.581 1.00 91.56 295 GLY A O 1
ATOM 2321 N N . ALA A 1 296 ? -6.354 15.257 -12.495 1.00 94.12 296 ALA A N 1
ATOM 2322 C CA . ALA A 1 296 ? -6.674 16.524 -13.163 1.00 94.12 296 ALA A CA 1
ATOM 2323 C C . ALA A 1 296 ? -6.981 17.677 -12.186 1.00 94.12 296 ALA A C 1
ATOM 2325 O O . ALA A 1 296 ? -7.616 18.661 -12.570 1.00 94.12 296 ALA A O 1
ATOM 2326 N N . HIS A 1 297 ? -6.516 17.598 -10.931 1.00 88.31 297 HIS A N 1
ATOM 2327 C CA . HIS A 1 297 ? -6.838 18.553 -9.858 1.00 88.31 297 HIS A CA 1
ATOM 2328 C C . HIS A 1 297 ? -6.651 20.022 -10.262 1.00 88.31 297 HIS A C 1
ATOM 2330 O O . HIS A 1 297 ? -7.507 20.857 -9.981 1.00 88.31 297 HIS A O 1
ATOM 2336 N N . LYS A 1 298 ? -5.574 20.340 -10.991 1.00 89.69 298 LYS A N 1
ATOM 2337 C CA . LYS A 1 298 ? -5.305 21.705 -11.469 1.00 89.69 298 LYS A CA 1
ATOM 2338 C C . LYS A 1 298 ? -6.376 22.206 -12.448 1.00 89.69 298 LYS A C 1
ATOM 2340 O O . LYS A 1 298 ? -6.802 23.352 -12.349 1.00 89.69 298 LYS A O 1
ATOM 2345 N N . ALA A 1 299 ? -6.819 21.359 -13.377 1.00 90.25 299 ALA A N 1
ATOM 2346 C CA . ALA A 1 299 ? -7.843 21.710 -14.360 1.00 90.25 299 ALA A CA 1
ATOM 2347 C C . ALA A 1 299 ? -9.237 21.821 -13.721 1.00 90.25 299 ALA A C 1
ATOM 2349 O O . ALA A 1 299 ? -9.977 22.749 -14.036 1.00 90.25 299 ALA A O 1
ATOM 2350 N N . ILE A 1 300 ? -9.565 20.938 -12.770 1.00 90.31 300 ILE A N 1
ATOM 2351 C CA . ILE A 1 300 ? -10.790 21.043 -11.956 1.00 90.31 300 ILE A CA 1
ATOM 2352 C C . ILE A 1 300 ? -10.796 22.357 -11.178 1.00 90.31 300 ILE A C 1
ATOM 2354 O O . ILE A 1 300 ? -11.786 23.082 -11.188 1.00 90.31 300 ILE A O 1
ATOM 2358 N N . PHE A 1 301 ? -9.680 22.692 -10.531 1.00 90.81 301 PHE A N 1
ATOM 2359 C CA . PHE A 1 301 ? -9.574 23.913 -9.745 1.00 90.81 301 PHE A CA 1
ATOM 2360 C C . PHE A 1 301 ? -9.763 25.165 -10.613 1.00 90.81 301 PHE A C 1
ATOM 2362 O O . PHE A 1 301 ? -10.463 26.095 -10.217 1.00 90.81 301 PHE A O 1
ATOM 2369 N N . LEU A 1 302 ? -9.206 25.179 -11.829 1.00 91.56 302 LEU A N 1
ATOM 2370 C CA . LEU A 1 302 ? -9.440 26.251 -12.802 1.00 91.56 302 LEU A CA 1
ATOM 2371 C C . LEU A 1 302 ? -10.905 26.326 -13.251 1.00 91.56 302 LEU A C 1
ATOM 2373 O O . LEU A 1 302 ? -11.436 27.427 -13.359 1.00 91.56 302 LEU A O 1
ATOM 2377 N N . HIS A 1 303 ? -11.579 25.190 -13.445 1.00 91.38 303 HIS A N 1
ATOM 2378 C CA . HIS A 1 303 ? -13.016 25.171 -13.730 1.00 91.38 303 HIS A CA 1
ATOM 2379 C C . HIS A 1 303 ? -13.823 25.798 -12.584 1.00 91.38 303 HIS A C 1
ATOM 2381 O O . HIS A 1 303 ? -14.636 26.683 -12.832 1.00 91.38 303 HIS A O 1
ATOM 2387 N N . MET A 1 304 ? -13.548 25.412 -11.335 1.00 90.88 304 MET A N 1
ATOM 2388 C CA . MET A 1 304 ? -14.263 25.932 -10.164 1.00 90.88 304 MET A CA 1
ATOM 2389 C C . MET A 1 304 ? -14.009 27.423 -9.914 1.00 90.88 304 MET A C 1
ATOM 2391 O O . MET A 1 304 ? -14.912 28.138 -9.498 1.00 90.88 304 MET A O 1
ATOM 2395 N N . THR A 1 305 ? -12.783 27.896 -10.152 1.00 94.06 305 THR A N 1
ATOM 2396 C CA . THR A 1 305 ? -12.392 29.284 -9.848 1.00 94.06 305 THR A CA 1
ATOM 2397 C C . THR A 1 305 ? -12.627 30.256 -10.998 1.00 94.06 305 THR A C 1
ATOM 2399 O O . THR A 1 305 ? -12.911 31.425 -10.757 1.00 94.06 305 THR A O 1
ATOM 2402 N N . LYS A 1 306 ? -12.487 29.801 -12.247 1.00 92.69 306 LYS A N 1
ATOM 2403 C CA . LYS A 1 306 ? -12.520 30.652 -13.448 1.00 92.69 306 LYS A CA 1
ATOM 2404 C C . LYS A 1 306 ? -13.618 30.275 -14.443 1.00 92.69 306 LYS A C 1
ATOM 2406 O O . LYS A 1 306 ? -13.708 30.904 -15.492 1.00 92.69 306 LYS A O 1
ATOM 2411 N N . GLY A 1 307 ? -14.417 29.243 -14.171 1.00 91.25 307 GLY A N 1
ATOM 2412 C CA . GLY A 1 307 ? -15.501 28.808 -15.059 1.00 91.25 307 GLY A CA 1
ATOM 2413 C C . GLY A 1 307 ? -15.033 28.210 -16.392 1.00 91.25 307 GLY A C 1
ATOM 2414 O O . GLY A 1 307 ? -15.827 28.100 -17.324 1.00 91.25 307 GLY A O 1
ATOM 2415 N N . THR A 1 308 ? -13.758 27.820 -16.523 1.00 93.62 308 THR A N 1
ATOM 2416 C CA . THR A 1 308 ? -13.251 27.132 -17.730 1.00 93.62 308 THR A CA 1
ATOM 2417 C C . THR A 1 308 ? -13.951 25.793 -17.917 1.00 93.62 308 THR A C 1
ATOM 2419 O O . THR A 1 308 ? -14.478 25.263 -16.957 1.00 93.62 308 THR A O 1
ATOM 2422 N N . LYS A 1 309 ? -13.944 25.173 -19.101 1.00 92.12 309 LYS A N 1
ATOM 2423 C CA . LYS A 1 309 ? -14.577 23.847 -19.267 1.00 92.12 309 LYS A CA 1
ATOM 2424 C C . LYS A 1 309 ? -13.971 22.804 -18.300 1.00 92.12 309 LYS A C 1
ATOM 2426 O O . LYS A 1 309 ? -12.748 22.807 -18.130 1.00 92.12 309 LYS A O 1
ATOM 2431 N N . PRO A 1 310 ? -14.785 21.928 -17.679 1.00 90.31 310 PRO A N 1
ATOM 2432 C CA . PRO A 1 310 ? -14.277 20.891 -16.786 1.00 90.31 310 PRO A CA 1
ATOM 2433 C C . PRO A 1 310 ? -13.435 19.862 -17.559 1.00 90.31 310 PRO A C 1
ATOM 2435 O O . PRO A 1 310 ? -13.708 19.607 -18.739 1.00 90.31 310 PRO A O 1
ATOM 2438 N N . PRO A 1 311 ? -12.418 19.249 -16.923 1.00 93.06 311 PRO A N 1
ATOM 2439 C CA . PRO A 1 311 ? -11.667 18.170 -17.548 1.00 93.06 311 PRO A CA 1
ATOM 2440 C C . PRO A 1 311 ? -12.559 16.938 -17.723 1.00 93.06 311 PRO A C 1
ATOM 2442 O O . PRO A 1 311 ? -13.295 16.559 -16.816 1.00 93.06 311 PRO A O 1
ATOM 2445 N N . LYS A 1 312 ? -12.474 16.296 -18.891 1.00 90.88 312 LYS A N 1
ATOM 2446 C CA . LYS A 1 312 ? -13.247 15.082 -19.198 1.00 90.88 312 LYS A CA 1
ATOM 2447 C C . LYS A 1 312 ? -12.678 13.832 -18.523 1.00 90.88 312 LYS A C 1
ATOM 2449 O O . LYS A 1 312 ? -13.424 12.912 -18.213 1.00 90.88 312 LYS A O 1
ATOM 2454 N N . HIS A 1 313 ? -11.365 13.794 -18.334 1.00 91.94 313 HIS A N 1
ATOM 2455 C CA . HIS A 1 313 ? -10.636 12.667 -17.764 1.00 91.94 313 HIS A CA 1
ATOM 2456 C C . HIS A 1 313 ? -9.358 13.184 -17.105 1.00 91.94 313 HIS A C 1
ATOM 2458 O O . HIS A 1 313 ? -8.770 14.172 -17.553 1.00 91.94 313 HIS A O 1
ATOM 2464 N N . GLY A 1 314 ? -8.951 12.515 -16.032 1.00 92.50 314 GLY A N 1
ATOM 2465 C CA . GLY A 1 314 ? -7.632 12.663 -15.439 1.00 92.50 314 GLY A CA 1
ATOM 2466 C C . GLY A 1 314 ? -6.684 11.586 -15.947 1.00 92.50 314 GLY A C 1
ATOM 2467 O O . GLY A 1 314 ? -6.486 11.436 -17.152 1.00 92.50 314 GLY A O 1
ATOM 2468 N N . ILE A 1 315 ? -6.116 10.813 -15.028 1.00 93.62 315 ILE A N 1
ATOM 2469 C CA . ILE A 1 315 ? -5.137 9.772 -15.342 1.00 93.62 315 ILE A CA 1
ATOM 2470 C C . ILE A 1 315 ? -5.710 8.635 -16.197 1.00 93.62 315 ILE A C 1
ATOM 2472 O O . ILE A 1 315 ? -4.966 7.990 -16.927 1.00 93.62 315 ILE A O 1
ATOM 2476 N N . LEU A 1 316 ? -7.036 8.451 -16.197 1.00 93.44 316 LEU A N 1
ATOM 2477 C CA . LEU A 1 316 ? -7.723 7.477 -17.052 1.00 93.44 316 LEU A CA 1
ATOM 2478 C C . LEU A 1 316 ? -7.482 7.697 -18.550 1.00 93.44 316 LEU A C 1
ATOM 2480 O O . LEU A 1 316 ? -7.648 6.765 -19.325 1.00 93.44 316 LEU A O 1
ATOM 2484 N N . PHE A 1 317 ? -7.042 8.886 -18.973 1.00 91.44 317 PHE A N 1
ATOM 2485 C CA . PHE A 1 317 ? -6.630 9.116 -20.359 1.00 91.44 317 PHE A CA 1
ATOM 2486 C C . PHE A 1 317 ? -5.443 8.234 -20.797 1.00 91.44 317 PHE A C 1
ATOM 2488 O O . PHE A 1 317 ? -5.225 8.033 -21.987 1.00 91.44 317 PHE A O 1
ATOM 2495 N N . GLN A 1 318 ? -4.674 7.695 -19.844 1.00 88.19 318 GLN A N 1
ATOM 2496 C CA . GLN A 1 318 ? -3.599 6.742 -20.121 1.00 88.19 318 GLN A CA 1
ATOM 2497 C C . GLN A 1 318 ? -4.117 5.334 -20.449 1.00 88.19 318 GLN A C 1
ATOM 2499 O O . GLN A 1 318 ? -3.359 4.542 -21.009 1.00 88.19 318 GLN A O 1
ATOM 2504 N N . ALA A 1 319 ? -5.378 5.017 -20.128 1.00 87.69 319 ALA A N 1
ATOM 2505 C CA . ALA A 1 319 ? -5.989 3.747 -20.503 1.00 87.69 319 ALA A CA 1
ATOM 2506 C C . ALA A 1 319 ? -6.080 3.643 -22.028 1.00 87.69 319 ALA A C 1
ATOM 2508 O O . ALA A 1 319 ? -6.449 4.603 -22.715 1.00 87.69 319 ALA A O 1
ATOM 2509 N N . LYS A 1 320 ? -5.750 2.467 -22.565 1.00 83.12 320 LYS A N 1
ATOM 2510 C CA . LYS A 1 320 ? -5.703 2.240 -24.012 1.00 83.12 320 LYS A CA 1
ATOM 2511 C C . LYS A 1 320 ? -7.068 2.502 -24.642 1.00 83.12 320 LYS A C 1
ATOM 2513 O O . LYS A 1 320 ? -7.136 3.197 -25.647 1.00 83.12 320 LYS A O 1
ATOM 2518 N N . GLU A 1 321 ? -8.118 2.012 -23.999 1.00 85.00 321 GLU A N 1
ATOM 2519 C CA . GLU A 1 321 ? -9.519 2.066 -24.407 1.00 85.00 321 GLU A CA 1
ATOM 2520 C C . GLU A 1 321 ? -10.010 3.509 -24.533 1.00 85.00 321 GLU A C 1
ATOM 2522 O O . GLU A 1 321 ? -10.717 3.839 -25.478 1.00 85.00 321 GLU A O 1
ATOM 2527 N N . VAL A 1 322 ? -9.595 4.383 -23.608 1.00 85.44 322 VAL A N 1
ATOM 2528 C CA . VAL A 1 322 ? -9.963 5.808 -23.606 1.00 85.44 322 VAL A CA 1
ATOM 2529 C C . VAL A 1 322 ? -9.187 6.574 -24.672 1.00 85.44 322 VAL A C 1
ATOM 2531 O O . VAL A 1 322 ? -9.725 7.488 -25.286 1.00 85.44 322 VAL A O 1
ATOM 2534 N N . ARG A 1 323 ? -7.919 6.219 -24.898 1.00 82.31 323 ARG A N 1
ATOM 2535 C CA . ARG A 1 323 ? -7.074 6.886 -25.894 1.00 82.31 323 ARG A CA 1
ATOM 2536 C C . ARG A 1 323 ? -7.421 6.484 -27.331 1.00 82.31 323 ARG A C 1
ATOM 2538 O O . ARG A 1 323 ? -7.156 7.261 -28.242 1.00 82.31 323 ARG A O 1
ATOM 2545 N N . SER A 1 324 ? -7.936 5.271 -27.539 1.00 81.06 324 SER A N 1
ATOM 2546 C CA . SER A 1 324 ? -8.259 4.727 -28.866 1.00 81.06 324 SER A CA 1
ATOM 2547 C C . SER A 1 324 ? -9.709 4.931 -29.315 1.00 81.06 324 SER A C 1
ATOM 2549 O O . SER A 1 324 ? -10.015 4.578 -30.452 1.00 81.06 324 SER A O 1
ATOM 2551 N N . ALA A 1 325 ? -10.585 5.420 -28.434 1.00 72.62 325 ALA A N 1
ATOM 2552 C CA . ALA A 1 325 ? -11.991 5.719 -28.725 1.00 72.62 325 ALA A CA 1
ATOM 2553 C C . ALA A 1 325 ? -12.168 7.135 -29.291 1.00 72.62 325 ALA A C 1
ATOM 2555 O O . ALA A 1 325 ? -13.045 7.298 -30.167 1.00 72.62 325 ALA A O 1
#

Nearest PDB structures (foldseek):
  5gin-assembly1_A  TM=8.657E-01  e=1.173E-19  Saccharolobus solfataricus
  5jpq-assembly1_T  TM=5.969E-01  e=4.319E-19  Thermochaetoides thermophila
  7mq9-assembly1_SB  TM=5.747E-01  e=1.351E-16  Homo sapiens
  7mqa-assembly1_SB  TM=5.610E-01  e=1.989E-16  Homo sapiens
  3id6-assembly1_A-2  TM=5.124E-01  e=2.184E-13  Saccharolobus solfataricus

Foldseek 3Di:
DEWEWDADLQWIFIADLQLDTDDIFGFDLPLLRSLVCVVCLVVLHDDPRNVVVCVVCVVPHPEYEYQDPSNVNSCCVVVVPHHYDYDCPRNSNVVCVVCVQVVSCVRNVDDNVSSVVSVVSNVVSNVVVVVVVVVPALLVVLLVLLVVLVVLVVVLVVVQVVLLVVCCQAAVVLVVLDVDSLLSLLQSLLQLPPNDLVSSVVSVDDPVSSVVSVVSVVVGPHHRDDDPSNVVSVVSNVSVVVSVVSVVVQQVSCCVPPVVLCVPQNSSLSSVLCNLLVHDVSSVVDDPVCSQCRQVVVQQVCCVPPVPDHDRGHSSCVGPVNVVD

Secondary structure (DSSP, 8-state):
-EEEEEEETTEEEEE-TTS-EEEEEEPPSSHHHHHHHHHHHHTT---HHHHHHHHHHTTT-SEEEES-HHHHHHHHHH-TTS-EEE-TTSHHHHHHHHSHHHHHHHHHT--HHHHHHHHHHHHHHHHHHHHHHHHT-HHHHHHHHHHHHHHHHHHHHHHHHHHHHHHTTT-HHHHHH--SHHHHHHHHHHHHTT--HHHHHHTT--HHHHHHHHHHHHT--SPPPPHHHHHHHHHHHHHHHHHHHHHHHHHHHHHHH-HHHHHHH-HHHHHHHHHHHTSHHHHHHS-HHHHHHTT-HHHHHHHHHH-PPPPS-SGGGGSHHHHH-

Solvent-accessible surface area (backbone atoms only — not comparable to full-atom values): 17652 Å² total; per-residue (Å²): 75,63,36,36,47,50,82,52,86,50,27,38,41,34,23,38,83,80,28,48,82,76,50,71,27,59,45,62,88,51,35,58,58,19,22,49,53,54,48,37,46,75,72,54,41,82,49,69,54,58,53,54,52,48,64,79,40,61,91,53,53,60,35,40,35,26,65,39,66,61,57,49,53,35,48,41,71,80,41,70,88,63,52,70,47,72,52,56,83,40,66,26,52,52,42,34,66,75,43,39,69,60,54,49,27,63,58,58,72,36,56,76,69,60,42,51,52,49,53,51,47,21,49,51,36,38,49,51,53,53,51,52,54,62,70,63,39,66,57,58,55,43,34,52,52,52,53,50,50,52,50,50,51,52,47,49,68,60,48,49,60,56,51,50,60,58,45,34,56,37,42,48,66,52,64,80,72,38,82,53,68,67,62,35,40,38,45,52,54,24,53,59,56,87,49,41,70,68,41,33,48,72,53,68,49,56,70,70,55,40,53,54,47,56,55,44,65,77,66,55,88,36,44,84,74,60,69,73,62,47,55,55,43,50,54,51,45,52,51,55,54,46,49,56,52,50,51,53,49,44,37,55,50,25,54,72,76,40,40,70,47,22,73,74,53,34,30,68,55,34,44,50,49,25,42,76,49,71,28,55,71,49,41,74,70,50,55,68,76,55,61,41,34,40,85,30,59,72,48,44,49,42,18,76,75,70,69,45,81,68,64,88,50,19,58,59,54,73,29,66,71,63,65,74,107

Sequence (325 aa):
MDLFLSITPVGICMLDERGELIDFSRFPDDPEDAAKRLHSIRSGEIVDELRDLISRWIKNIDTLYLESSSLRDVILGEFPGINTKVAPNMDPFVVLRRKKREIMSIISGKEKEELRNLLVDISLSLARMQIKKELSRKDLLVMKAVDYLDHLNKSLNILMPAVREWFSIYMPELDSIVEDHELFVRAAMAIAGDGGKDDLLRAGLPDEVVSRLSEAMKKTLGIGVKGEIRDVISVLNELFETRERVERYIEGLMREIAPNLSDVAGPLLGARLITMAGGLDKLAQLPASTIQILGAHKAIFLHMTKGTKPPKHGILFQAKEVRSA

pLDDT: mean 92.53, std 4.18, range [72.62, 98.0]

Mean predicted aligned error: 7.18 Å

Radius of gyration: 32.69 Å; Cα contacts (8 Å, |Δi|>4): 407; chains: 1; bounding box: 69×47×85 Å